Protein AF-A0AAD9XBV2-F1 (afdb_monomer_lite)

Organism: NCBI:txid168575

Structure (mmCIF, N/CA/C/O backbone):
data_AF-A0AAD9XBV2-F1
#
_entry.id   AF-A0AAD9XBV2-F1
#
loop_
_atom_site.group_PDB
_atom_site.id
_atom_site.type_symbol
_atom_site.label_atom_id
_atom_site.label_alt_id
_atom_site.label_comp_id
_atom_site.label_asym_id
_atom_site.label_entity_id
_atom_site.label_seq_id
_atom_site.pdbx_PDB_ins_code
_atom_site.Cartn_x
_atom_site.Cartn_y
_atom_site.Cartn_z
_atom_site.occupancy
_atom_site.B_iso_or_equiv
_atom_site.auth_seq_id
_atom_site.auth_comp_id
_atom_site.auth_asym_id
_atom_site.auth_atom_id
_atom_site.pdbx_PDB_model_num
ATOM 1 N N . MET A 1 1 ? -7.617 -1.558 17.895 1.00 53.22 1 MET A N 1
ATOM 2 C CA . MET A 1 1 ? -7.235 -0.658 16.780 1.00 53.22 1 MET A CA 1
ATOM 3 C C . MET A 1 1 ? -7.205 0.826 17.171 1.00 53.22 1 MET A C 1
ATOM 5 O O . MET A 1 1 ? -6.122 1.298 17.467 1.00 53.22 1 MET A O 1
ATOM 9 N N . ALA A 1 2 ? -8.309 1.593 17.228 1.00 46.03 2 ALA A N 1
ATOM 10 C CA . ALA A 1 2 ? -8.194 3.041 17.519 1.00 46.03 2 ALA A CA 1
ATOM 11 C C . ALA A 1 2 ? -7.779 3.395 18.949 1.00 46.03 2 ALA A C 1
ATOM 13 O O . ALA A 1 2 ? -6.965 4.297 19.109 1.00 46.03 2 ALA A O 1
ATOM 14 N N . GLN A 1 3 ? -8.279 2.691 19.972 1.00 47.50 3 GLN A N 1
ATOM 15 C CA . GLN A 1 3 ? -7.816 2.913 21.350 1.00 47.50 3 GLN A CA 1
ATOM 16 C C . GLN A 1 3 ? -6.308 2.629 21.493 1.00 47.50 3 GLN A C 1
ATOM 18 O O . GLN A 1 3 ? -5.595 3.415 22.106 1.00 47.50 3 GLN A O 1
ATOM 23 N N . GLU A 1 4 ? -5.782 1.586 20.843 1.00 52.69 4 GLU A N 1
ATOM 24 C CA . GLU A 1 4 ? -4.335 1.290 20.830 1.00 52.69 4 GLU A CA 1
ATOM 25 C C . GLU A 1 4 ? -3.515 2.364 20.099 1.00 52.69 4 GLU A C 1
ATOM 27 O O . GLU A 1 4 ? -2.410 2.699 20.526 1.00 52.69 4 GLU A O 1
ATOM 32 N N . LEU A 1 5 ? -4.067 2.952 19.033 1.00 53.00 5 LEU A N 1
ATOM 33 C CA . LEU A 1 5 ? -3.431 4.048 18.303 1.00 53.00 5 LEU A CA 1
ATOM 34 C C . LEU A 1 5 ? -3.403 5.344 19.132 1.00 53.00 5 LEU A C 1
ATOM 36 O O . LEU A 1 5 ? -2.405 6.058 19.109 1.00 53.00 5 LEU A O 1
ATOM 40 N N . THR A 1 6 ? -4.450 5.656 19.898 1.00 53.00 6 THR A N 1
ATOM 41 C CA . THR A 1 6 ? -4.570 6.966 20.560 1.00 53.00 6 THR A CA 1
ATOM 42 C C . THR A 1 6 ? -4.023 7.013 21.981 1.00 53.00 6 THR A C 1
ATOM 44 O O . THR A 1 6 ? -3.401 8.011 22.334 1.00 53.00 6 THR A O 1
ATOM 47 N N . SER A 1 7 ? -4.262 5.992 22.815 1.00 51.56 7 SER A N 1
ATOM 48 C CA . SER A 1 7 ? -3.991 6.107 24.258 1.00 51.56 7 SER A CA 1
ATOM 49 C C . SER A 1 7 ? -2.673 5.478 24.709 1.00 51.56 7 SER A C 1
ATOM 51 O O . SER A 1 7 ? -2.117 5.961 25.687 1.00 51.56 7 SER A O 1
ATOM 53 N N . ASN A 1 8 ? -2.133 4.473 24.001 1.00 52.78 8 ASN A N 1
ATOM 54 C CA . ASN A 1 8 ? -0.971 3.703 24.489 1.00 52.78 8 ASN A CA 1
ATOM 55 C C . ASN A 1 8 ? 0.189 3.507 23.491 1.00 52.78 8 ASN A C 1
ATOM 57 O O . ASN A 1 8 ? 1.156 2.835 23.839 1.00 52.78 8 ASN A O 1
ATOM 61 N N . GLY A 1 9 ? 0.145 4.065 22.274 1.00 57.34 9 GLY A N 1
ATOM 62 C CA . GLY A 1 9 ? 1.144 3.721 21.252 1.00 57.34 9 GLY A CA 1
ATOM 63 C C . GLY A 1 9 ? 1.558 4.864 20.340 1.00 57.34 9 GLY A C 1
ATOM 64 O O . GLY A 1 9 ? 2.650 5.401 20.481 1.00 57.34 9 GLY A O 1
ATOM 65 N N . PHE A 1 10 ? 0.712 5.236 19.381 1.00 66.69 10 PHE A N 1
ATOM 66 C CA . PHE A 1 10 ? 1.175 5.941 18.183 1.00 66.69 10 PHE A CA 1
ATOM 67 C C . PHE A 1 10 ? 1.706 7.354 18.455 1.00 66.69 10 PHE A C 1
ATOM 69 O O . PHE A 1 10 ? 2.842 7.647 18.097 1.00 66.69 10 PHE A O 1
ATOM 76 N N . ILE A 1 11 ? 0.937 8.224 19.119 1.00 66.69 11 ILE A N 1
ATOM 77 C CA . ILE A 1 11 ? 1.355 9.621 19.350 1.00 66.69 11 ILE A CA 1
ATOM 78 C C . ILE A 1 11 ? 2.549 9.709 20.322 1.00 66.69 11 ILE A C 1
ATOM 80 O O . ILE A 1 11 ? 3.526 10.390 19.994 1.00 66.69 11 ILE A O 1
ATOM 84 N N . PRO A 1 12 ? 2.550 9.026 21.487 1.00 68.12 12 PRO A N 1
ATOM 85 C CA . PRO A 1 12 ? 3.709 9.033 22.380 1.00 68.12 12 PRO A CA 1
ATOM 86 C C . PRO A 1 12 ? 4.973 8.430 21.748 1.00 68.12 12 PRO A C 1
ATOM 88 O O . PRO A 1 12 ? 6.069 8.947 21.983 1.00 68.12 12 PRO A O 1
ATOM 91 N N . HIS A 1 13 ? 4.828 7.374 20.934 1.00 68.25 13 HIS A N 1
ATOM 92 C CA . HIS A 1 13 ? 5.931 6.711 20.233 1.00 68.25 13 HIS A CA 1
ATOM 93 C C . HIS A 1 13 ? 6.467 7.543 19.067 1.00 68.25 13 HIS A C 1
ATOM 95 O O . HIS A 1 13 ? 7.677 7.679 18.936 1.00 68.25 13 HIS A O 1
ATOM 101 N N . LEU A 1 14 ? 5.594 8.177 18.278 1.00 66.81 14 LEU A N 1
ATOM 102 C CA . LEU A 1 14 ? 5.992 9.117 17.230 1.00 66.81 14 LEU A CA 1
ATOM 103 C C . LEU A 1 14 ? 6.821 10.254 17.830 1.00 66.81 14 LEU A C 1
ATOM 105 O O . LEU A 1 14 ? 7.933 10.509 17.380 1.00 66.81 14 LEU A O 1
ATOM 109 N N . LYS A 1 15 ? 6.334 10.862 18.922 1.00 67.62 15 LYS A N 1
ATOM 110 C CA . LYS A 1 15 ? 7.098 11.870 19.668 1.00 67.62 15 LYS A CA 1
ATOM 111 C C . LYS A 1 15 ? 8.431 11.315 20.193 1.00 67.62 15 LYS A C 1
ATOM 113 O O . LYS A 1 15 ? 9.390 12.066 20.266 1.00 67.62 1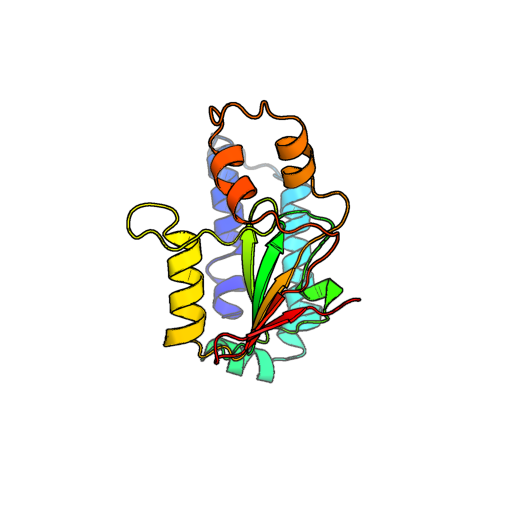5 LYS A O 1
ATOM 118 N N . LYS A 1 16 ? 8.521 10.023 20.543 1.00 69.88 16 LYS A N 1
ATOM 119 C CA . LYS A 1 16 ? 9.770 9.371 20.988 1.00 69.88 16 LYS A CA 1
ATOM 120 C C . LYS A 1 16 ? 10.793 9.208 19.868 1.00 69.88 16 LYS A C 1
ATOM 122 O O . LYS A 1 16 ? 11.938 9.587 20.061 1.00 69.88 16 LYS A O 1
ATOM 127 N N . LEU A 1 17 ? 10.375 8.688 18.717 1.00 63.94 17 LEU A N 1
ATOM 128 C CA . LEU A 1 17 ? 11.246 8.517 17.550 1.00 63.94 17 LEU A CA 1
ATOM 129 C C . LEU A 1 17 ? 11.835 9.849 17.074 1.00 63.94 17 LEU A C 1
ATOM 131 O O . LEU A 1 17 ? 12.942 9.892 16.552 1.00 63.94 17 LEU A O 1
ATOM 135 N N . LEU A 1 18 ? 11.090 10.937 17.269 1.00 60.78 18 LEU A N 1
ATOM 136 C CA . LEU A 1 18 ? 11.553 12.288 16.976 1.00 60.78 18 LEU A CA 1
ATOM 137 C C . LEU A 1 18 ? 12.541 12.794 18.043 1.00 60.78 18 LEU A C 1
ATOM 139 O O . LEU A 1 18 ? 13.584 13.309 17.670 1.00 60.78 18 LEU A O 1
ATOM 143 N N . ARG A 1 19 ? 12.288 12.540 19.342 1.00 61.56 19 ARG A N 1
ATOM 144 C CA . ARG A 1 19 ? 13.232 12.837 20.446 1.00 61.56 19 ARG A CA 1
ATOM 145 C C . ARG A 1 19 ? 14.605 12.184 20.252 1.00 61.56 19 ARG A C 1
ATOM 147 O O . ARG A 1 19 ? 15.621 12.823 20.483 1.00 61.56 19 ARG A O 1
ATOM 154 N N . GLU A 1 20 ? 14.642 10.922 19.819 1.00 57.19 20 GLU A N 1
ATOM 155 C CA . GLU A 1 20 ? 15.896 10.172 19.616 1.00 57.19 20 GLU A CA 1
ATOM 156 C C . GLU A 1 20 ? 16.756 10.733 18.465 1.00 57.19 20 GLU A C 1
ATOM 158 O O . GLU A 1 20 ? 17.955 10.470 18.409 1.00 57.19 20 GLU A O 1
ATOM 163 N N . LYS A 1 21 ? 16.171 11.527 17.558 1.00 57.00 21 LYS A N 1
ATOM 164 C CA . LYS A 1 21 ? 16.889 12.154 16.442 1.00 57.00 21 LYS A CA 1
ATOM 165 C C . LYS A 1 21 ? 17.655 13.420 16.856 1.00 57.00 21 LYS A C 1
ATOM 167 O O . LYS A 1 21 ? 18.626 13.760 16.184 1.00 57.00 21 LYS A O 1
ATOM 172 N N . ASP A 1 22 ? 17.252 14.061 17.955 1.00 53.81 22 ASP A N 1
ATOM 173 C CA . ASP A 1 22 ? 17.772 15.366 18.387 1.00 53.81 22 ASP A CA 1
ATOM 174 C C . ASP A 1 22 ? 18.824 15.284 19.512 1.00 53.81 22 ASP A C 1
ATOM 176 O O . ASP A 1 22 ? 19.354 16.306 19.925 1.00 53.81 22 ASP A O 1
ATOM 180 N N . GLY A 1 23 ? 19.193 14.083 19.974 1.00 48.72 23 GLY A N 1
ATOM 181 C CA . GLY A 1 23 ? 20.417 13.853 20.759 1.00 48.72 23 GLY A CA 1
ATOM 182 C C . GLY A 1 23 ? 20.472 14.394 22.197 1.00 48.72 23 GLY A C 1
ATOM 183 O O . GLY A 1 23 ? 21.401 14.017 22.903 1.00 48.72 23 GLY A O 1
ATOM 184 N N . ASP A 1 24 ? 19.499 15.181 22.662 1.00 42.75 24 ASP A N 1
ATOM 185 C CA . ASP A 1 24 ? 19.534 15.806 23.991 1.00 42.75 24 ASP A CA 1
ATOM 186 C C . ASP A 1 24 ? 18.273 15.484 24.820 1.00 42.75 24 ASP A C 1
ATOM 188 O O . ASP A 1 24 ? 17.160 15.905 24.499 1.00 42.75 24 ASP A O 1
ATOM 192 N N . GLU A 1 25 ? 18.440 14.753 25.931 1.00 48.25 25 GLU A N 1
ATOM 193 C CA . GLU A 1 25 ? 17.357 14.406 26.875 1.00 48.25 25 GLU A CA 1
ATOM 194 C C . GLU A 1 25 ? 16.891 15.590 27.758 1.00 48.25 25 GLU A C 1
ATOM 196 O O . GLU A 1 25 ? 15.882 15.469 28.454 1.00 48.25 25 GLU A O 1
ATOM 201 N N . GLU A 1 26 ? 17.559 16.751 27.715 1.00 41.03 26 GLU A N 1
ATOM 202 C CA . GLU A 1 26 ? 17.352 17.856 28.674 1.00 41.03 26 GLU A CA 1
ATOM 203 C C . GLU A 1 26 ? 16.827 19.184 28.090 1.00 41.03 26 GLU A C 1
ATOM 205 O O . GLU A 1 26 ? 16.710 20.173 28.812 1.00 41.03 26 GLU A O 1
ATOM 210 N N . ALA A 1 27 ? 16.405 19.235 26.824 1.00 42.19 27 ALA A N 1
ATOM 211 C CA . ALA A 1 27 ? 15.734 20.418 26.270 1.00 42.19 27 ALA A CA 1
ATOM 212 C C . ALA A 1 27 ? 14.201 20.323 26.416 1.00 42.19 27 ALA A C 1
ATOM 214 O O . ALA A 1 27 ? 13.455 20.132 25.454 1.00 42.19 27 ALA A O 1
ATOM 215 N N . VAL A 1 28 ? 13.700 20.468 27.647 1.00 45.03 28 VAL A N 1
ATOM 216 C CA . VAL A 1 28 ? 12.261 20.626 27.927 1.00 45.03 28 VAL A CA 1
ATOM 217 C C . VAL A 1 28 ? 11.834 22.050 27.554 1.00 45.03 28 VAL A C 1
ATOM 219 O O . VAL A 1 28 ? 11.728 22.939 28.393 1.00 45.03 28 VAL A O 1
ATOM 222 N N . GLY A 1 29 ? 11.590 22.274 26.265 1.00 40.59 29 GLY A N 1
ATOM 223 C CA . GLY A 1 29 ? 11.077 23.537 25.744 1.00 40.59 29 GLY A CA 1
ATOM 224 C C . GLY A 1 29 ? 10.490 23.347 24.353 1.00 40.59 29 GLY A C 1
ATOM 225 O O . GLY A 1 29 ? 11.230 23.306 23.384 1.00 40.59 29 GLY A O 1
ATOM 226 N N . GLN A 1 30 ? 9.163 23.188 24.281 1.00 51.19 30 GLN A N 1
ATOM 227 C CA . GLN A 1 30 ? 8.329 23.309 23.073 1.00 51.19 30 GLN A CA 1
ATOM 228 C C . GLN A 1 30 ? 8.996 22.899 21.744 1.00 51.19 30 GLN A C 1
ATOM 230 O O . GLN A 1 30 ? 9.286 23.734 20.893 1.00 51.19 30 GLN A O 1
ATOM 235 N N . LEU A 1 31 ? 9.151 21.595 21.508 1.00 49.03 31 LEU A N 1
ATOM 236 C CA . LEU A 1 31 ? 9.362 21.080 20.151 1.00 49.03 31 LEU A CA 1
ATOM 237 C C . LEU A 1 31 ? 8.034 21.161 19.374 1.00 49.03 31 LEU A C 1
ATOM 239 O O . LEU A 1 31 ? 7.291 20.184 19.277 1.00 49.03 31 LEU A O 1
ATOM 243 N N . GLN A 1 32 ? 7.709 22.356 18.878 1.00 66.31 32 GLN A N 1
ATOM 244 C CA . GLN A 1 32 ? 6.678 22.600 17.864 1.00 66.31 32 GLN A CA 1
ATOM 245 C C . GLN A 1 32 ? 7.318 22.445 16.479 1.00 66.31 32 GLN A C 1
ATOM 247 O O . GLN A 1 32 ? 7.564 23.428 15.786 1.00 66.31 32 GLN A O 1
ATOM 252 N N . ASP A 1 33 ? 7.679 21.219 16.088 1.00 79.44 33 ASP A N 1
ATOM 253 C CA . ASP A 1 33 ? 8.070 20.960 14.698 1.00 79.44 33 ASP A CA 1
ATOM 254 C C . ASP A 1 33 ? 6.793 20.956 13.833 1.00 79.44 33 ASP A C 1
ATOM 256 O O . ASP A 1 33 ? 5.944 20.071 14.016 1.00 79.44 33 ASP A O 1
ATOM 260 N N . PRO A 1 34 ? 6.642 21.887 12.868 1.00 86.62 34 PRO A N 1
ATOM 261 C CA . PRO A 1 34 ? 5.457 21.957 12.017 1.00 86.62 34 PRO A CA 1
ATOM 262 C C . PRO A 1 34 ? 5.173 20.658 11.247 1.00 86.62 34 PRO A C 1
ATOM 264 O O . PRO A 1 34 ? 4.019 20.353 10.942 1.00 86.62 34 PRO A O 1
ATOM 267 N N . ALA A 1 35 ? 6.202 19.866 10.922 1.00 83.44 35 ALA A N 1
ATOM 268 C CA . ALA A 1 35 ? 6.026 18.574 10.261 1.00 83.44 35 ALA A CA 1
ATOM 269 C C . ALA A 1 35 ? 5.373 17.547 11.197 1.00 83.44 35 ALA A C 1
ATOM 271 O O . ALA A 1 35 ? 4.517 16.764 10.777 1.00 83.44 35 ALA A O 1
ATOM 272 N N . VAL A 1 36 ? 5.748 17.572 12.474 1.00 81.44 36 VAL A N 1
ATOM 273 C CA . VAL A 1 36 ? 5.199 16.695 13.512 1.00 81.44 36 VAL A CA 1
ATOM 274 C C . VAL A 1 36 ? 3.767 17.094 13.828 1.00 81.44 36 VAL A C 1
ATOM 276 O O . VAL A 1 36 ? 2.891 16.229 13.865 1.00 81.44 36 VAL A O 1
ATOM 279 N N . GLU A 1 37 ? 3.512 18.395 13.972 1.00 85.75 37 GLU A N 1
ATOM 280 C CA . GLU A 1 37 ? 2.163 18.942 14.135 1.00 85.75 37 GLU A CA 1
ATOM 281 C C . GLU A 1 37 ? 1.268 18.530 12.966 1.00 85.75 37 GLU A C 1
ATOM 283 O O . GLU A 1 37 ? 0.197 17.969 13.181 1.00 85.75 37 GLU A O 1
ATOM 288 N N . LYS A 1 38 ? 1.750 18.646 11.721 1.00 88.56 38 LYS A N 1
ATOM 289 C CA . LYS A 1 38 ? 0.987 18.227 10.540 1.00 88.56 38 LYS A CA 1
ATOM 290 C C . LYS A 1 38 ? 0.581 16.747 10.569 1.00 88.56 38 LYS A C 1
ATOM 292 O O . LYS A 1 38 ? -0.524 16.414 10.127 1.00 88.56 38 LYS A O 1
ATOM 297 N N . ILE A 1 39 ? 1.455 15.857 11.046 1.00 87.38 39 ILE A N 1
ATOM 298 C CA . ILE A 1 39 ? 1.156 14.420 11.170 1.00 87.38 39 ILE A CA 1
ATOM 299 C C . ILE A 1 39 ? 0.130 14.181 12.282 1.00 87.38 39 ILE A C 1
ATOM 301 O O . ILE A 1 39 ? -0.830 13.435 12.073 1.00 87.38 39 ILE A O 1
ATOM 305 N N . VAL A 1 40 ? 0.311 14.822 13.441 1.00 85.50 40 VAL A N 1
ATOM 306 C CA . VAL A 1 40 ? -0.607 14.705 14.583 1.00 85.50 40 VAL A CA 1
ATOM 307 C C . VAL A 1 40 ? -1.994 15.221 14.206 1.00 85.50 40 VAL A C 1
ATOM 309 O O . VAL A 1 40 ? -2.969 14.487 14.353 1.00 85.50 40 VAL A O 1
ATOM 312 N N . ASP A 1 41 ? -2.083 16.420 13.641 1.00 89.06 41 ASP A N 1
ATOM 313 C CA . ASP A 1 41 ? -3.343 17.029 13.214 1.00 89.06 41 ASP A CA 1
ATOM 314 C C . ASP A 1 41 ? -4.025 16.207 12.121 1.00 89.06 41 ASP A C 1
ATOM 316 O O . ASP A 1 41 ? -5.240 16.008 12.150 1.00 89.06 41 ASP A O 1
ATOM 320 N N . GLY A 1 42 ? -3.247 15.667 11.175 1.00 90.56 42 GLY A N 1
ATOM 321 C CA . GLY A 1 42 ? -3.756 14.762 10.147 1.00 90.56 42 GLY A CA 1
ATOM 322 C C . GLY A 1 42 ? -4.391 13.502 10.739 1.00 90.56 42 GLY A C 1
ATOM 323 O O . GLY A 1 42 ? -5.490 13.120 10.338 1.00 90.56 42 GLY A O 1
ATOM 324 N N . PHE A 1 43 ? -3.741 12.883 11.727 1.00 89.69 43 PHE A N 1
ATOM 325 C CA . PHE A 1 43 ? -4.295 11.724 12.424 1.00 89.69 43 PHE A CA 1
ATOM 326 C C . PHE A 1 43 ? -5.536 12.083 13.250 1.00 89.69 43 PHE A C 1
ATOM 328 O O . PHE A 1 43 ? -6.529 11.356 13.208 1.00 89.69 43 PHE A O 1
ATOM 335 N N . MET A 1 44 ? -5.513 13.206 13.971 1.00 88.25 44 MET A N 1
ATOM 336 C CA . MET A 1 44 ? -6.660 13.659 14.761 1.00 88.25 44 MET A CA 1
ATOM 337 C C . MET A 1 44 ? -7.866 13.961 13.870 1.00 88.25 44 MET A C 1
ATOM 339 O O . MET A 1 44 ? -8.977 13.555 14.201 1.00 88.25 44 MET A O 1
ATOM 343 N N . SER A 1 45 ? -7.650 14.585 12.710 1.00 92.94 45 SER A N 1
ATOM 344 C CA . SER A 1 45 ? -8.691 14.801 11.704 1.00 92.94 45 SER A CA 1
ATOM 345 C C . SER A 1 45 ? -9.240 13.481 11.154 1.00 92.94 45 SER A C 1
ATOM 347 O O . SER A 1 45 ? -10.455 13.301 11.120 1.00 92.94 45 SER A O 1
ATOM 349 N N . PHE A 1 46 ? -8.378 12.522 10.795 1.00 92.00 46 PHE A N 1
ATOM 350 C CA . PHE A 1 46 ? -8.817 11.182 10.385 1.00 92.00 46 PHE A CA 1
ATOM 351 C C . PHE A 1 46 ? -9.677 10.515 11.465 1.00 92.00 46 PHE A C 1
ATOM 353 O O . PHE A 1 46 ? -10.736 9.959 11.168 1.00 92.00 46 PHE A O 1
ATOM 360 N N . LYS A 1 47 ? -9.244 10.596 12.727 1.00 87.56 47 LYS A N 1
ATOM 361 C CA . LYS A 1 47 ? -9.966 10.002 13.845 1.00 87.56 47 LYS A CA 1
ATOM 362 C C . LYS A 1 47 ? -11.369 10.596 13.990 1.00 87.56 47 LYS A C 1
ATOM 364 O O . LYS A 1 47 ? -12.335 9.846 14.061 1.00 87.56 47 LYS A O 1
ATOM 369 N N . THR A 1 48 ? -11.486 11.918 14.034 1.00 89.50 48 THR A N 1
ATOM 370 C CA . THR A 1 48 ? -12.764 12.579 14.334 1.00 89.50 48 THR A CA 1
ATOM 371 C C . THR A 1 48 ? -13.735 12.554 13.156 1.00 89.50 48 THR A C 1
ATOM 373 O O . THR A 1 48 ? -14.936 12.370 13.356 1.00 89.50 48 THR A O 1
ATOM 376 N N . VAL A 1 49 ? -13.223 12.727 11.934 1.00 93.25 49 VAL A N 1
ATOM 377 C CA . VAL A 1 49 ? -14.044 12.879 10.724 1.00 93.25 49 VAL A CA 1
ATOM 378 C C . VAL A 1 49 ? -14.383 11.536 10.082 1.00 93.25 49 VAL A C 1
ATOM 380 O O . VAL A 1 49 ? -15.459 11.405 9.512 1.00 93.25 49 VAL A O 1
ATOM 383 N N . ILE A 1 50 ? -13.498 10.537 10.169 1.00 90.31 50 ILE A N 1
ATOM 384 C CA . ILE A 1 50 ? -13.690 9.244 9.496 1.00 90.31 50 ILE A CA 1
ATOM 385 C C . ILE A 1 50 ? -13.848 8.113 10.512 1.00 90.31 50 ILE A C 1
ATOM 387 O O . ILE A 1 50 ? -14.836 7.386 10.461 1.00 90.31 50 ILE A O 1
ATOM 391 N N . PHE A 1 51 ? -12.902 7.950 11.442 1.00 88.81 51 PHE A N 1
ATOM 392 C CA . PHE A 1 51 ? -12.907 6.793 12.344 1.00 88.81 51 PHE A CA 1
ATOM 393 C C . PHE A 1 51 ? -14.140 6.762 13.253 1.00 88.81 51 PHE A C 1
ATOM 395 O O . PHE A 1 51 ? -14.898 5.793 13.248 1.00 88.81 51 PHE A O 1
ATOM 402 N N . ASP A 1 52 ? -14.351 7.837 14.013 1.00 88.88 52 ASP A N 1
ATOM 403 C CA . ASP A 1 52 ? -15.404 7.915 15.028 1.00 88.88 52 ASP A CA 1
ATOM 404 C C . ASP A 1 52 ? -16.812 7.976 14.400 1.00 88.88 52 ASP A C 1
ATOM 406 O O . ASP A 1 52 ? -17.789 7.618 15.053 1.00 88.88 52 ASP A O 1
ATOM 410 N N . GLN A 1 53 ? -16.919 8.357 13.119 1.00 94.19 53 GLN A N 1
ATOM 411 C CA . GLN A 1 53 ? -18.185 8.384 12.372 1.00 94.19 53 GLN A CA 1
ATOM 412 C C . GLN A 1 53 ? -18.600 7.011 11.819 1.00 94.19 53 GLN A C 1
ATOM 414 O O . GLN A 1 53 ? -19.765 6.813 11.476 1.00 94.19 53 GLN A O 1
ATOM 419 N N . HIS A 1 54 ? -17.675 6.047 11.737 1.00 92.06 54 HIS A N 1
ATOM 420 C CA . HIS A 1 54 ? -17.925 4.733 11.132 1.00 92.06 54 HIS A CA 1
ATOM 421 C C . HIS A 1 54 ? -17.504 3.558 12.035 1.00 92.06 54 HIS A C 1
ATOM 423 O O . HIS A 1 54 ? -16.796 2.653 11.576 1.00 92.06 54 HIS A O 1
ATOM 429 N N . PRO A 1 55 ? -17.948 3.512 13.308 1.00 89.94 55 PRO A N 1
ATOM 430 C CA . PRO A 1 55 ? -17.484 2.514 14.272 1.00 89.94 55 PRO A CA 1
ATOM 431 C C . PRO A 1 55 ? -17.717 1.075 13.799 1.00 89.94 55 PRO A C 1
ATOM 433 O O . PRO A 1 55 ? -16.862 0.219 14.014 1.00 89.94 55 PRO A O 1
ATOM 436 N N . ASP A 1 56 ? -18.821 0.803 13.098 1.00 91.25 56 ASP A N 1
ATOM 437 C CA . ASP A 1 56 ? -19.141 -0.535 12.591 1.00 91.25 56 ASP A CA 1
ATOM 438 C C . ASP A 1 56 ? -18.126 -1.031 11.557 1.00 91.25 56 ASP A C 1
ATOM 440 O O . ASP A 1 56 ? -17.664 -2.171 11.647 1.00 91.25 56 ASP A O 1
ATOM 444 N N . ILE A 1 57 ? -17.724 -0.168 10.617 1.00 89.81 57 ILE A N 1
ATOM 445 C CA . ILE A 1 57 ? -16.729 -0.498 9.587 1.00 89.81 57 ILE A CA 1
ATOM 446 C C . ILE A 1 57 ? -15.391 -0.799 10.260 1.00 89.81 57 ILE A C 1
ATOM 448 O O . ILE A 1 57 ? -14.784 -1.840 10.018 1.00 89.81 57 ILE A O 1
ATOM 452 N N . PHE A 1 58 ? -14.943 0.069 11.166 1.00 90.19 58 PHE A N 1
ATOM 453 C CA . PHE A 1 58 ? -13.658 -0.116 11.836 1.00 90.19 58 PHE A CA 1
ATOM 454 C C . PHE A 1 58 ? -13.642 -1.291 12.817 1.00 90.19 58 PHE A C 1
ATOM 456 O O . PHE A 1 58 ? -12.608 -1.944 12.960 1.00 90.19 58 PHE A O 1
ATOM 463 N N . ASN A 1 59 ? -14.773 -1.619 13.445 1.00 91.06 59 ASN A N 1
ATOM 464 C CA . ASN A 1 59 ? -14.916 -2.823 14.264 1.00 91.06 59 ASN A CA 1
ATOM 465 C C . ASN A 1 59 ? -14.812 -4.104 13.427 1.00 91.06 59 ASN A C 1
ATOM 467 O O . ASN A 1 59 ? -14.296 -5.111 13.913 1.00 91.06 59 ASN A O 1
ATOM 471 N N . GLN A 1 60 ? -15.287 -4.084 12.180 1.00 91.38 60 GLN A N 1
ATOM 472 C CA . GLN A 1 60 ? -15.105 -5.195 11.244 1.00 91.38 60 GLN A CA 1
ATOM 473 C C . GLN A 1 60 ? -13.650 -5.278 10.772 1.00 91.38 60 GLN A C 1
ATOM 475 O O . GLN A 1 60 ? -13.028 -6.331 10.909 1.00 91.38 60 GLN A O 1
ATOM 480 N N . LEU A 1 61 ? -13.077 -4.155 10.326 1.00 93.44 61 LEU A N 1
ATOM 481 C CA . LEU A 1 61 ? -11.683 -4.074 9.872 1.00 93.44 61 LEU A CA 1
ATOM 482 C C . LEU A 1 61 ? -10.667 -4.423 10.973 1.00 93.44 61 LEU A C 1
ATOM 484 O O . LEU A 1 61 ? -9.558 -4.857 10.674 1.00 93.44 61 LEU A O 1
ATOM 488 N N . ALA A 1 62 ? -11.025 -4.252 12.250 1.00 91.19 62 ALA A N 1
ATOM 489 C CA . ALA A 1 62 ? -10.200 -4.668 13.386 1.00 91.19 62 ALA A CA 1
ATOM 490 C C . ALA A 1 62 ? -10.078 -6.185 13.538 1.00 91.19 62 ALA A C 1
ATOM 492 O O . ALA A 1 62 ? -9.110 -6.650 14.135 1.00 91.19 62 ALA A O 1
ATOM 493 N N . LYS A 1 63 ? -11.052 -6.945 13.034 1.00 93.19 63 LYS A N 1
ATOM 494 C CA . LYS A 1 63 ? -11.056 -8.407 13.123 1.00 93.19 63 LYS A CA 1
ATOM 495 C C . LYS A 1 63 ? -10.306 -9.023 11.952 1.00 93.19 63 LYS A C 1
ATOM 497 O O . LYS A 1 63 ? -9.511 -9.935 12.146 1.00 93.19 63 LYS A O 1
ATOM 502 N N . GLU A 1 64 ? -10.571 -8.532 10.747 1.00 92.75 64 GLU A N 1
ATOM 503 C CA . GLU A 1 64 ? -9.987 -9.059 9.519 1.00 92.75 64 GLU A CA 1
ATOM 504 C C . GLU A 1 64 ? -10.030 -8.027 8.386 1.00 92.75 64 GLU A C 1
ATOM 506 O O . GLU A 1 64 ? -10.862 -7.122 8.368 1.00 92.75 64 GLU A O 1
ATOM 511 N N . GLN A 1 65 ? -9.157 -8.214 7.398 1.00 94.50 65 GLN A N 1
ATOM 512 C CA . GLN A 1 65 ? -9.222 -7.521 6.113 1.00 94.50 65 GLN A CA 1
ATOM 513 C C . GLN A 1 65 ? -9.635 -8.512 5.018 1.00 94.50 65 GLN A C 1
ATOM 515 O O . GLN A 1 65 ? -9.165 -9.650 5.003 1.00 94.50 65 GLN A O 1
ATOM 520 N N . LYS A 1 66 ? -10.486 -8.072 4.086 1.00 95.50 66 LYS A N 1
ATOM 521 C CA . LYS A 1 66 ? -10.932 -8.859 2.921 1.00 95.50 66 LYS A CA 1
ATOM 522 C C . LYS A 1 66 ? -10.882 -8.027 1.630 1.00 95.50 66 LYS A C 1
ATOM 524 O O . LYS A 1 66 ? -11.921 -7.794 1.010 1.00 95.50 66 LYS A O 1
ATOM 529 N N . PRO A 1 67 ? -9.693 -7.537 1.235 1.00 97.38 67 PRO A N 1
ATOM 530 C CA . PRO A 1 67 ? -9.559 -6.731 0.032 1.00 97.38 67 PRO A CA 1
ATOM 531 C C . PRO A 1 67 ? -9.840 -7.560 -1.218 1.00 97.38 67 PRO A C 1
ATOM 533 O O . PRO A 1 67 ? -9.411 -8.706 -1.337 1.00 97.38 67 PRO A O 1
ATOM 536 N N . LYS A 1 68 ? -10.518 -6.953 -2.193 1.00 94.88 68 LYS A N 1
ATOM 537 C CA . LYS A 1 68 ? -10.779 -7.576 -3.503 1.00 94.88 68 LYS A CA 1
ATOM 538 C C . LYS A 1 68 ? -9.675 -7.293 -4.516 1.00 94.88 68 LYS A C 1
ATOM 540 O O . LYS A 1 68 ? -9.588 -7.975 -5.540 1.00 94.88 68 LYS A O 1
ATOM 545 N N . PHE A 1 69 ? -8.838 -6.295 -4.238 1.00 94.50 69 PHE A N 1
ATOM 546 C CA . PHE A 1 69 ? -7.803 -5.811 -5.142 1.00 94.50 69 PHE A CA 1
ATOM 547 C C . PHE A 1 69 ? -6.424 -5.872 -4.482 1.00 94.50 69 PHE A C 1
ATOM 549 O O . PHE A 1 69 ? -6.261 -5.435 -3.347 1.00 94.50 69 PHE A O 1
ATOM 556 N N . LEU A 1 70 ? -5.417 -6.345 -5.215 1.00 95.38 70 LEU A N 1
ATOM 557 C CA . LEU A 1 70 ? -4.011 -6.019 -4.971 1.00 95.38 70 LEU A CA 1
ATOM 558 C C . LEU A 1 70 ? -3.597 -4.920 -5.950 1.00 95.38 70 LEU A C 1
ATOM 560 O O . LEU A 1 70 ? -3.759 -5.089 -7.155 1.00 95.38 70 LEU A O 1
ATOM 564 N N . VAL A 1 71 ? -3.034 -3.820 -5.457 1.00 95.25 71 VAL A N 1
ATOM 565 C CA . VAL A 1 71 ? -2.631 -2.676 -6.282 1.00 95.25 71 VAL A CA 1
ATOM 566 C C . VAL A 1 71 ? -1.132 -2.425 -6.165 1.00 95.25 71 VAL A C 1
ATOM 568 O O . VAL A 1 71 ? -0.638 -2.104 -5.087 1.00 95.25 71 VAL A O 1
ATOM 571 N N . PHE A 1 72 ? -0.419 -2.500 -7.288 1.00 93.88 72 PHE A N 1
ATOM 572 C CA . PHE A 1 72 ? 0.940 -1.982 -7.434 1.00 93.88 72 PHE A CA 1
ATOM 573 C C . PHE A 1 72 ? 0.895 -0.568 -8.002 1.00 93.88 72 PHE A C 1
ATOM 575 O O . PHE A 1 72 ? 0.437 -0.370 -9.126 1.00 93.88 72 PHE A O 1
ATOM 582 N N . ALA A 1 73 ? 1.396 0.414 -7.258 1.00 93.50 73 ALA A N 1
ATOM 583 C CA . ALA A 1 73 ? 1.404 1.814 -7.680 1.00 93.50 73 ALA A CA 1
ATOM 584 C C . ALA A 1 73 ? 2.755 2.493 -7.445 1.00 93.50 73 ALA A C 1
ATOM 586 O O . ALA A 1 73 ? 3.623 1.988 -6.732 1.00 93.50 73 ALA A O 1
ATOM 587 N N . CYS A 1 74 ? 2.953 3.653 -8.070 1.00 93.88 74 CYS A N 1
ATOM 588 C CA . CYS A 1 74 ? 4.201 4.389 -7.930 1.00 93.88 74 CYS A CA 1
ATOM 589 C C . CYS A 1 74 ? 4.247 5.081 -6.558 1.00 93.88 74 CYS A C 1
ATOM 591 O O . CYS A 1 74 ? 3.228 5.577 -6.073 1.00 93.88 74 CYS A O 1
ATOM 593 N N . SER A 1 75 ? 5.428 5.180 -5.946 1.00 95.69 75 SER A N 1
ATOM 594 C CA . SER A 1 75 ? 5.652 5.970 -4.717 1.00 95.69 75 SER A CA 1
ATOM 595 C C . SER A 1 75 ? 5.553 7.492 -4.922 1.00 95.69 75 SER A C 1
ATOM 597 O O . SER A 1 75 ? 5.801 8.259 -3.999 1.00 95.69 75 SER A O 1
ATOM 599 N N . ASP A 1 76 ? 5.199 7.942 -6.126 1.00 94.75 76 ASP A N 1
ATOM 600 C CA . ASP A 1 76 ? 5.016 9.352 -6.467 1.00 94.75 76 ASP A CA 1
ATOM 601 C C . ASP A 1 76 ? 3.913 9.984 -5.613 1.00 94.75 76 ASP A C 1
ATOM 603 O O . ASP A 1 76 ? 2.823 9.426 -5.467 1.00 94.75 76 ASP A O 1
ATOM 607 N N . SER A 1 77 ? 4.190 11.149 -5.035 1.00 94.75 77 SER A N 1
ATOM 608 C CA . SER A 1 77 ? 3.272 11.823 -4.114 1.00 94.75 77 SER A CA 1
ATOM 609 C C . SER A 1 77 ? 1.999 12.341 -4.786 1.00 94.75 77 SER A C 1
ATOM 611 O O . SER A 1 77 ? 1.018 12.596 -4.096 1.00 94.75 77 SER A O 1
ATOM 613 N N . ARG A 1 78 ? 1.982 12.465 -6.119 1.00 92.94 78 ARG A N 1
ATOM 614 C CA . ARG A 1 78 ? 0.825 12.962 -6.883 1.00 92.94 78 ARG A CA 1
ATOM 615 C C . ARG A 1 78 ? -0.216 11.883 -7.163 1.00 92.94 78 ARG A C 1
ATOM 617 O O . ARG A 1 78 ? -1.322 12.206 -7.582 1.00 92.94 78 ARG A O 1
ATOM 624 N N . VAL A 1 79 ? 0.134 10.610 -6.973 1.00 88.19 79 VAL A N 1
ATOM 625 C CA . VAL A 1 79 ? -0.731 9.475 -7.306 1.00 88.19 79 VAL A CA 1
ATOM 626 C C . VAL A 1 79 ? -0.921 8.611 -6.070 1.00 88.19 79 VAL A C 1
ATOM 628 O O . VAL A 1 79 ? -0.108 7.747 -5.743 1.00 88.19 79 VAL A O 1
ATOM 631 N N . SER A 1 80 ? -2.032 8.854 -5.378 1.00 93.94 80 SER A N 1
ATOM 632 C CA . SER A 1 80 ? -2.536 7.977 -4.326 1.00 93.94 80 SER A CA 1
ATOM 633 C C . SER A 1 80 ? -3.645 7.097 -4.911 1.00 93.94 80 SER A C 1
ATOM 635 O O . SER A 1 80 ? -4.685 7.639 -5.284 1.00 93.94 80 SER A O 1
ATOM 637 N N . PRO A 1 81 ? -3.467 5.764 -4.999 1.00 92.69 81 PRO A N 1
ATOM 638 C CA . PRO A 1 81 ? -4.491 4.880 -5.557 1.00 92.69 81 PRO A CA 1
ATOM 639 C C . PRO A 1 81 ? -5.832 4.986 -4.836 1.00 92.69 81 PRO A C 1
ATOM 641 O O . PRO A 1 81 ? -6.860 4.995 -5.501 1.00 92.69 81 PRO A O 1
ATOM 644 N N . SER A 1 82 ? -5.821 5.137 -3.505 1.00 94.88 82 SER A N 1
ATOM 645 C CA . SER A 1 82 ? -7.046 5.331 -2.722 1.00 94.88 82 SER A CA 1
ATOM 646 C C . SER A 1 82 ? -7.833 6.556 -3.167 1.00 94.88 82 SER A C 1
ATOM 648 O O . SER A 1 82 ? -9.041 6.470 -3.309 1.00 94.88 82 SER A O 1
ATOM 650 N N . HIS A 1 83 ? -7.153 7.670 -3.451 1.00 93.62 83 HIS A N 1
ATOM 651 C CA . HIS A 1 83 ? -7.817 8.900 -3.885 1.00 93.62 83 HIS A CA 1
ATOM 652 C C . HIS A 1 83 ? -8.229 8.858 -5.360 1.00 93.62 83 HIS A C 1
ATOM 654 O O . HIS A 1 83 ? -9.281 9.368 -5.718 1.00 93.62 83 HIS A O 1
ATOM 660 N N . VAL A 1 84 ? -7.397 8.282 -6.236 1.00 91.94 84 VAL A N 1
ATOM 661 C CA . VAL A 1 84 ? -7.663 8.274 -7.686 1.00 91.94 84 VAL A CA 1
ATOM 662 C C . VAL A 1 84 ? -8.774 7.290 -8.060 1.00 91.94 84 VAL A C 1
ATOM 664 O O . VAL A 1 84 ? -9.497 7.536 -9.021 1.00 91.94 84 VAL A O 1
ATOM 667 N N . LEU A 1 85 ? -8.890 6.174 -7.336 1.00 91.50 85 LEU A N 1
ATOM 668 C CA . LEU A 1 85 ? -9.842 5.096 -7.626 1.00 91.50 85 LEU A CA 1
ATOM 669 C C . LEU A 1 85 ? -10.971 4.988 -6.597 1.00 91.50 85 LEU A C 1
ATOM 671 O O . LEU A 1 85 ? -11.754 4.050 -6.686 1.00 91.50 85 LEU A O 1
ATOM 675 N N . ASP A 1 86 ? -11.039 5.922 -5.646 1.00 95.38 86 ASP A N 1
ATOM 676 C CA . ASP A 1 86 ? -12.038 5.950 -4.571 1.00 95.38 86 ASP A CA 1
ATOM 677 C C . ASP A 1 86 ? -12.092 4.646 -3.753 1.00 95.38 86 ASP A C 1
ATOM 679 O O . ASP A 1 86 ? -13.154 4.119 -3.430 1.00 95.38 86 ASP A O 1
ATOM 683 N N . PHE A 1 87 ? -10.917 4.086 -3.434 1.00 95.38 87 PHE A N 1
ATOM 684 C CA . PHE A 1 87 ? -10.866 2.914 -2.561 1.00 95.38 87 PHE A CA 1
ATOM 685 C C . PHE A 1 87 ? -11.099 3.311 -1.111 1.00 95.38 87 PHE A C 1
ATOM 687 O O . PHE A 1 87 ? -10.320 4.069 -0.518 1.00 95.38 87 PHE A O 1
ATOM 694 N N . HIS A 1 88 ? -12.094 2.671 -0.515 1.00 93.62 88 HIS A N 1
ATOM 695 C CA . HIS A 1 88 ? -12.376 2.731 0.904 1.00 93.62 88 HIS A CA 1
ATOM 696 C C . HIS A 1 88 ? -11.440 1.798 1.684 1.00 93.62 88 HIS A C 1
ATOM 698 O O . HIS A 1 88 ? -10.743 0.927 1.144 1.00 93.62 88 HIS A O 1
ATOM 704 N N . LEU A 1 89 ? -11.399 1.987 3.003 1.00 92.88 89 LEU A N 1
ATOM 705 C CA . LEU A 1 89 ? -10.564 1.177 3.883 1.00 92.88 89 LEU A CA 1
ATOM 706 C C . LEU A 1 89 ? -10.969 -0.300 3.814 1.00 92.88 89 LEU A C 1
ATOM 708 O O . LEU A 1 89 ? -12.133 -0.649 3.976 1.00 92.88 89 LEU A O 1
ATOM 712 N N . GLY A 1 90 ? -9.978 -1.163 3.587 1.00 94.25 90 GLY A N 1
ATOM 713 C CA . GLY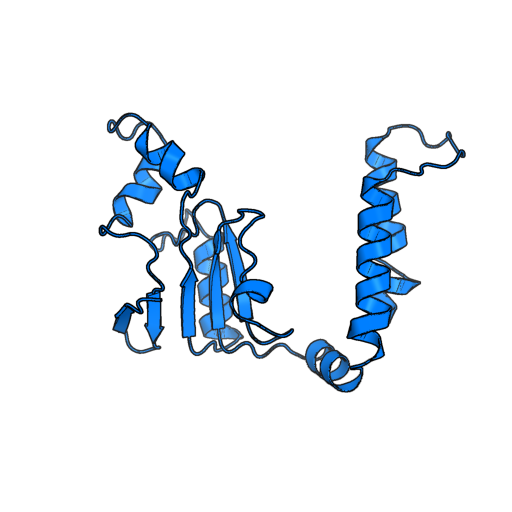 A 1 90 ? -10.172 -2.607 3.457 1.00 94.25 90 GLY A CA 1
ATOM 714 C C . GLY A 1 90 ? -10.495 -3.099 2.045 1.00 94.25 90 GLY A C 1
ATOM 715 O O . GLY A 1 90 ? -10.501 -4.309 1.846 1.00 94.25 90 GLY A O 1
ATOM 716 N N . GLU A 1 91 ? -10.706 -2.222 1.056 1.00 95.69 91 GLU A N 1
ATOM 717 C CA . GLU A 1 91 ? -11.044 -2.650 -0.313 1.00 95.69 91 GLU A CA 1
ATOM 718 C C . GLU A 1 91 ? -9.831 -3.103 -1.137 1.00 95.69 91 GLU A C 1
ATOM 720 O O . GLU A 1 91 ? -9.937 -4.022 -1.957 1.00 95.69 91 GLU A O 1
ATOM 725 N N . ALA A 1 92 ? -8.669 -2.486 -0.906 1.00 96.31 92 ALA A N 1
ATOM 726 C CA . ALA A 1 92 ? -7.450 -2.733 -1.664 1.00 96.31 92 ALA A CA 1
ATOM 727 C C . ALA A 1 92 ? -6.239 -2.973 -0.753 1.00 96.31 92 ALA A C 1
ATOM 729 O O . ALA A 1 92 ? -5.936 -2.180 0.138 1.00 96.31 92 ALA A O 1
ATOM 730 N N . PHE A 1 93 ? -5.502 -4.044 -1.037 1.00 97.69 93 PHE A N 1
ATOM 731 C CA . PHE A 1 93 ? -4.175 -4.309 -0.499 1.00 97.69 93 PHE A CA 1
ATOM 732 C C . PHE A 1 93 ? -3.139 -3.652 -1.416 1.00 97.69 93 PHE A C 1
ATOM 734 O O . PHE A 1 93 ? -3.171 -3.859 -2.628 1.00 97.69 93 PHE A O 1
ATOM 741 N N . MET A 1 94 ? -2.243 -2.819 -0.884 1.00 95.44 94 MET A N 1
ATOM 742 C CA . MET A 1 94 ? -1.407 -1.943 -1.715 1.00 95.44 94 MET A CA 1
ATOM 743 C C . MET A 1 94 ? 0.084 -2.199 -1.530 1.00 95.44 94 MET A C 1
ATOM 745 O O . MET A 1 94 ? 0.583 -2.258 -0.410 1.00 95.44 94 MET A O 1
ATOM 749 N N . ALA A 1 95 ? 0.808 -2.236 -2.646 1.00 95.00 95 ALA A N 1
ATOM 750 C CA . ALA A 1 95 ? 2.258 -2.161 -2.693 1.00 95.00 95 ALA A CA 1
ATOM 751 C C . ALA A 1 95 ? 2.684 -0.949 -3.521 1.00 95.00 95 ALA A C 1
ATOM 753 O O . ALA A 1 95 ? 2.222 -0.736 -4.645 1.00 95.00 95 ALA A O 1
ATOM 754 N N . ARG A 1 96 ? 3.579 -0.131 -2.963 1.00 94.50 96 ARG A N 1
ATOM 755 C CA . ARG A 1 96 ? 4.090 1.064 -3.636 1.00 94.50 96 ARG A CA 1
ATOM 756 C C . ARG A 1 96 ? 5.602 1.015 -3.733 1.00 94.50 96 ARG A C 1
ATOM 758 O O . ARG A 1 96 ? 6.280 0.832 -2.729 1.00 94.50 96 ARG A O 1
ATOM 765 N N . ASN A 1 97 ? 6.120 1.182 -4.944 1.00 92.12 97 ASN A N 1
ATOM 766 C CA . ASN A 1 97 ? 7.554 1.269 -5.194 1.00 92.12 97 ASN A CA 1
ATOM 767 C C . ASN A 1 97 ? 7.851 2.249 -6.338 1.00 92.12 97 ASN A C 1
ATOM 769 O O . ASN A 1 97 ? 6.950 2.794 -6.985 1.00 92.12 97 ASN A O 1
ATOM 773 N N . ILE A 1 98 ? 9.134 2.512 -6.577 1.00 91.06 98 ILE A N 1
ATOM 774 C CA . ILE A 1 98 ? 9.564 3.392 -7.663 1.00 91.06 98 ILE A CA 1
ATOM 775 C C . ILE A 1 98 ? 9.126 2.774 -8.996 1.00 91.06 98 ILE A C 1
ATOM 777 O O . ILE A 1 98 ? 9.509 1.654 -9.321 1.00 91.06 98 ILE A O 1
ATOM 781 N N . ALA A 1 99 ? 8.344 3.536 -9.765 1.00 88.50 99 ALA A N 1
ATOM 782 C CA . ALA A 1 99 ? 7.824 3.151 -11.076 1.00 88.50 99 ALA A CA 1
ATOM 783 C C . ALA A 1 99 ? 6.890 1.924 -11.098 1.00 88.50 99 ALA A C 1
ATOM 785 O O . ALA A 1 99 ? 6.766 1.293 -12.147 1.00 88.50 99 ALA A O 1
ATOM 786 N N . ASN A 1 100 ? 6.196 1.620 -9.987 1.00 88.12 100 ASN A N 1
ATOM 787 C CA . ASN A 1 100 ? 5.112 0.620 -9.924 1.00 88.12 100 ASN A CA 1
ATOM 788 C C . ASN A 1 100 ? 5.501 -0.749 -10.512 1.00 88.12 100 ASN A C 1
ATOM 790 O O . ASN A 1 100 ? 4.747 -1.369 -11.267 1.00 88.12 100 ASN A O 1
ATOM 794 N N . LEU A 1 101 ? 6.717 -1.189 -10.208 1.00 86.25 101 LEU A N 1
ATOM 795 C CA . LEU A 1 101 ? 7.350 -2.327 -10.846 1.00 86.25 101 LEU A CA 1
ATOM 796 C C . LEU A 1 101 ? 7.013 -3.630 -10.134 1.00 86.25 101 LEU A C 1
ATOM 798 O O . LEU A 1 101 ? 7.037 -3.712 -8.905 1.00 86.25 101 LEU A O 1
ATOM 802 N N . VAL A 1 102 ? 6.756 -4.654 -10.944 1.00 85.19 102 VAL A N 1
ATOM 803 C CA . VAL A 1 102 ? 6.537 -6.032 -10.511 1.00 85.19 102 VAL A CA 1
ATOM 804 C C . VAL A 1 102 ? 7.656 -6.884 -11.122 1.00 85.19 102 VAL A C 1
ATOM 806 O O . VAL A 1 102 ? 7.661 -7.077 -12.342 1.00 85.19 102 VAL A O 1
ATOM 809 N N . PRO A 1 103 ? 8.632 -7.355 -10.324 1.00 79.00 103 PRO A N 1
ATOM 810 C CA . PRO A 1 103 ? 9.696 -8.228 -10.802 1.00 79.00 103 PRO A CA 1
ATOM 811 C C . PRO A 1 103 ? 9.147 -9.548 -11.322 1.00 79.00 103 PRO A C 1
ATOM 813 O O . PRO A 1 103 ? 8.149 -10.063 -10.820 1.00 79.00 103 PRO A O 1
ATOM 816 N N . ALA A 1 104 ? 9.886 -10.161 -12.246 1.00 76.69 104 ALA A N 1
ATOM 817 C CA . ALA A 1 104 ? 9.768 -11.597 -12.442 1.00 76.69 104 ALA A CA 1
ATOM 818 C C . ALA A 1 104 ? 10.151 -12.328 -11.146 1.00 76.69 104 ALA A C 1
ATOM 820 O O . ALA A 1 104 ? 11.062 -11.902 -10.432 1.00 76.69 104 ALA A O 1
ATOM 821 N N . PHE A 1 105 ? 9.467 -13.437 -10.873 1.00 74.44 105 PHE A N 1
ATOM 822 C CA . PHE A 1 105 ? 9.714 -14.242 -9.686 1.00 74.44 105 PHE A CA 1
ATOM 823 C C . PHE A 1 105 ? 11.186 -14.660 -9.581 1.00 74.44 105 PHE A C 1
ATOM 825 O O . PHE A 1 105 ? 11.773 -15.182 -10.532 1.00 74.44 105 PHE A O 1
ATOM 832 N N . ASN A 1 106 ? 11.769 -14.447 -8.405 1.00 76.50 106 ASN A N 1
ATOM 833 C CA . ASN A 1 106 ? 13.092 -14.925 -8.049 1.00 76.50 106 ASN A CA 1
ATOM 834 C C . ASN A 1 106 ? 13.117 -15.189 -6.535 1.00 76.50 106 ASN A C 1
ATOM 836 O O . ASN A 1 106 ? 12.757 -14.326 -5.746 1.00 76.50 106 ASN A O 1
ATOM 840 N N . GLN A 1 107 ? 13.508 -16.395 -6.123 1.00 71.19 107 GLN A N 1
ATOM 841 C CA . GLN A 1 107 ? 13.488 -16.789 -4.707 1.00 71.19 107 GLN A CA 1
ATOM 842 C C . GLN A 1 107 ? 14.575 -16.100 -3.870 1.00 71.19 107 GLN A C 1
ATOM 844 O O . GLN A 1 107 ? 14.431 -15.978 -2.660 1.00 71.19 107 GLN A O 1
ATOM 849 N N . LEU A 1 108 ? 15.663 -15.652 -4.503 1.00 72.50 108 LEU A N 1
ATOM 850 C CA . LEU A 1 108 ? 16.825 -15.052 -3.837 1.00 72.50 108 LEU A CA 1
ATOM 851 C C . LEU A 1 108 ? 16.861 -13.524 -3.963 1.00 72.50 108 LEU A C 1
ATOM 853 O O . LEU A 1 108 ? 17.585 -12.857 -3.230 1.00 72.50 108 LEU A O 1
ATOM 857 N N . ARG A 1 109 ? 16.128 -12.956 -4.925 1.00 63.84 109 ARG A N 1
ATOM 858 C CA . ARG A 1 109 ? 16.083 -11.518 -5.209 1.00 63.84 109 ARG A CA 1
ATOM 859 C C . ARG A 1 109 ? 14.635 -11.072 -5.336 1.00 63.84 109 ARG A C 1
ATOM 861 O O . ARG A 1 109 ? 13.846 -11.754 -5.968 1.00 63.84 109 ARG A O 1
ATOM 868 N N . TYR A 1 110 ? 14.316 -9.883 -4.832 1.00 67.75 110 TYR A N 1
ATOM 869 C CA . TYR A 1 110 ? 12.975 -9.293 -4.955 1.00 67.75 110 TYR A CA 1
ATOM 870 C C . TYR A 1 110 ? 11.878 -10.073 -4.213 1.00 67.75 110 TYR A C 1
ATOM 872 O O . TYR A 1 110 ? 10.732 -10.152 -4.667 1.00 67.75 110 TYR A O 1
ATOM 880 N N . SER A 1 111 ? 12.239 -10.600 -3.041 1.00 75.88 111 SER A N 1
ATOM 881 C CA . SER A 1 111 ? 11.331 -11.276 -2.113 1.00 75.88 111 SER A CA 1
ATOM 882 C C . SER A 1 111 ? 10.108 -10.432 -1.765 1.00 75.88 111 SER A C 1
ATOM 884 O O . SER A 1 111 ? 9.036 -10.993 -1.587 1.00 75.88 111 SER A O 1
ATOM 886 N N . ASP A 1 112 ? 10.230 -9.103 -1.736 1.00 84.69 112 ASP A N 1
ATOM 887 C CA . ASP A 1 112 ? 9.151 -8.217 -1.291 1.00 84.69 112 ASP A CA 1
ATOM 888 C C . ASP A 1 112 ? 7.921 -8.300 -2.201 1.00 84.69 112 ASP A C 1
ATOM 890 O O . ASP A 1 112 ? 6.804 -8.501 -1.733 1.00 84.69 112 ASP A O 1
ATOM 894 N N . ALA A 1 113 ? 8.110 -8.200 -3.521 1.00 87.00 113 ALA A N 1
ATOM 895 C CA . ALA A 1 113 ? 6.995 -8.278 -4.463 1.00 87.00 113 ALA A CA 1
ATOM 896 C C . ALA A 1 113 ? 6.400 -9.692 -4.521 1.00 87.00 113 ALA A C 1
ATOM 898 O O . ALA A 1 113 ? 5.181 -9.836 -4.610 1.00 87.00 113 ALA A O 1
ATOM 899 N N . GLY A 1 114 ? 7.248 -10.724 -4.437 1.00 87.50 114 GLY A N 1
ATOM 900 C CA . GLY A 1 114 ? 6.808 -12.117 -4.355 1.00 87.50 114 GLY A CA 1
ATOM 901 C C . GLY A 1 114 ? 5.957 -12.374 -3.112 1.00 87.50 114 GLY A C 1
ATOM 902 O O . GLY A 1 114 ? 4.848 -12.881 -3.240 1.00 87.50 114 GLY A O 1
ATOM 903 N N . ALA A 1 115 ? 6.426 -11.941 -1.941 1.00 91.75 115 ALA A N 1
ATOM 904 C CA . ALA A 1 115 ? 5.728 -12.089 -0.668 1.00 91.75 115 ALA A CA 1
ATOM 905 C C . ALA A 1 115 ? 4.404 -11.312 -0.639 1.00 91.75 115 ALA A C 1
ATOM 907 O O . ALA A 1 115 ? 3.395 -11.842 -0.182 1.00 91.75 115 ALA A O 1
ATOM 908 N N . VAL A 1 116 ? 4.372 -10.085 -1.176 1.00 94.25 116 VAL A N 1
ATOM 909 C CA . VAL A 1 116 ? 3.131 -9.304 -1.317 1.00 94.25 116 VAL A CA 1
ATOM 910 C C . VAL A 1 116 ? 2.110 -10.052 -2.172 1.00 94.25 116 VAL A C 1
ATOM 912 O O . VAL A 1 116 ? 0.949 -10.159 -1.779 1.00 94.25 116 VAL A O 1
ATOM 915 N N . ILE A 1 117 ? 2.523 -10.562 -3.337 1.00 91.12 117 ILE A N 1
ATOM 916 C CA . ILE A 1 117 ? 1.626 -11.281 -4.250 1.00 91.12 117 ILE A CA 1
ATOM 917 C C . ILE A 1 117 ? 1.156 -12.587 -3.612 1.00 91.12 117 ILE A C 1
ATOM 919 O O . ILE A 1 117 ? -0.040 -12.871 -3.625 1.00 91.12 117 ILE A O 1
ATOM 923 N N . GLU A 1 118 ? 2.070 -13.364 -3.033 1.00 91.50 118 GLU A N 1
ATOM 924 C CA . GLU A 1 118 ? 1.750 -14.624 -2.368 1.00 91.50 118 GLU A CA 1
ATOM 925 C C . GLU A 1 118 ? 0.771 -14.406 -1.217 1.00 91.50 118 GLU A C 1
ATOM 927 O O . GLU A 1 118 ? -0.244 -15.094 -1.142 1.00 91.50 118 GLU A O 1
ATOM 932 N N . TYR A 1 119 ? 1.009 -13.418 -0.357 1.00 96.00 119 TYR A N 1
ATOM 933 C CA . TYR A 1 119 ? 0.103 -13.115 0.744 1.00 96.00 119 TYR A CA 1
ATOM 934 C C . TYR A 1 119 ? -1.271 -12.661 0.236 1.00 96.00 119 TYR A C 1
ATOM 936 O O . TYR A 1 119 ? -2.300 -13.179 0.674 1.00 96.00 119 TYR A O 1
ATOM 944 N N . ALA A 1 120 ? -1.312 -11.753 -0.742 1.00 95.00 120 ALA A N 1
ATOM 945 C CA . ALA A 1 120 ? -2.566 -11.258 -1.297 1.00 95.00 120 ALA A CA 1
ATOM 946 C C . ALA A 1 120 ? -3.401 -12.372 -1.951 1.00 95.00 120 ALA A C 1
ATOM 948 O O . ALA A 1 120 ? -4.607 -12.462 -1.729 1.00 95.00 120 ALA A O 1
ATOM 949 N N . VAL A 1 121 ? -2.771 -13.242 -2.744 1.00 91.56 121 VAL A N 1
ATOM 950 C CA . VAL A 1 121 ? -3.467 -14.307 -3.481 1.00 91.56 121 VAL A CA 1
ATOM 951 C C . VAL A 1 121 ? -3.785 -15.495 -2.576 1.00 91.56 121 VAL A C 1
ATOM 953 O O . VAL A 1 121 ? -4.910 -15.995 -2.576 1.00 91.56 121 VAL A O 1
ATOM 956 N N . SER A 1 122 ? -2.814 -15.959 -1.790 1.00 92.69 122 SER A N 1
ATOM 957 C CA . SER A 1 122 ? -2.943 -17.189 -1.008 1.00 92.69 122 SER A CA 1
ATOM 958 C C . SER A 1 122 ? -3.650 -16.971 0.322 1.00 92.69 122 SER A C 1
ATOM 960 O O . SER A 1 122 ? -4.417 -17.848 0.716 1.00 92.69 122 SER A O 1
ATOM 962 N N . GLN A 1 123 ? -3.439 -15.836 0.995 1.00 96.50 123 GLN A N 1
ATOM 963 C CA . GLN A 1 123 ? -4.037 -15.560 2.307 1.00 96.50 123 GLN A CA 1
ATOM 964 C C . GLN A 1 123 ? -5.273 -14.668 2.190 1.00 96.50 123 GLN A C 1
ATOM 966 O O . GLN A 1 123 ? -6.343 -15.056 2.647 1.00 96.50 123 GLN A O 1
ATOM 971 N N . LEU A 1 124 ? -5.155 -13.513 1.526 1.00 96.44 124 LEU A N 1
ATOM 972 C CA . LEU A 1 124 ? -6.257 -12.543 1.435 1.00 96.44 124 LEU A CA 1
ATOM 973 C C . LEU A 1 124 ? -7.294 -12.879 0.355 1.00 96.44 124 LEU A C 1
ATOM 975 O O . LEU A 1 124 ? -8.386 -12.320 0.370 1.00 96.44 124 LEU A O 1
ATOM 979 N N . LYS A 1 125 ? -6.967 -13.803 -0.559 1.00 95.81 125 LYS A N 1
ATOM 980 C CA . LYS A 1 125 ? -7.830 -14.246 -1.665 1.00 95.81 125 LYS A CA 1
ATOM 981 C C . LYS A 1 125 ? -8.313 -13.093 -2.553 1.00 95.81 125 LYS A C 1
ATOM 983 O O . LYS A 1 125 ? -9.464 -13.092 -2.986 1.00 95.81 125 LYS A O 1
ATOM 988 N N . VAL A 1 126 ? -7.430 -12.134 -2.850 1.00 92.25 126 VAL A N 1
ATOM 989 C CA . VAL A 1 126 ? -7.758 -11.029 -3.765 1.00 92.25 126 VAL A CA 1
ATOM 990 C C . VAL A 1 126 ? -8.218 -11.571 -5.121 1.00 92.25 126 VAL A C 1
ATOM 992 O O . VAL A 1 126 ? -7.651 -12.521 -5.664 1.00 92.25 126 VAL A O 1
ATOM 995 N N . GLU A 1 127 ? -9.243 -10.950 -5.690 1.00 92.94 127 GLU A N 1
ATOM 996 C CA . GLU A 1 127 ? -9.838 -11.375 -6.960 1.00 92.94 127 GLU A CA 1
ATOM 997 C C . GLU A 1 127 ? -9.107 -10.762 -8.162 1.00 92.94 127 GLU A C 1
ATOM 999 O O . GLU A 1 127 ? -9.082 -11.333 -9.256 1.00 92.94 127 GLU A O 1
ATOM 1004 N N . ASN A 1 128 ? -8.506 -9.588 -7.949 1.00 90.62 128 ASN A N 1
ATOM 1005 C CA . ASN A 1 128 ? -7.977 -8.739 -9.005 1.00 90.62 128 ASN A CA 1
ATOM 1006 C C . ASN A 1 128 ? -6.594 -8.206 -8.612 1.00 90.62 128 ASN A C 1
ATOM 1008 O O . ASN A 1 128 ? -6.417 -7.683 -7.512 1.00 90.62 128 ASN A O 1
ATOM 1012 N N . ILE A 1 129 ? -5.621 -8.280 -9.522 1.00 89.50 129 ILE A N 1
ATOM 1013 C CA . ILE A 1 129 ? -4.333 -7.586 -9.370 1.00 89.50 129 ILE A CA 1
ATOM 1014 C C . ILE A 1 129 ? -4.270 -6.462 -10.400 1.00 89.50 129 ILE A C 1
ATOM 1016 O O . ILE A 1 129 ? -4.436 -6.710 -11.597 1.00 89.50 129 ILE A O 1
ATOM 1020 N N . LEU A 1 130 ? -4.016 -5.250 -9.914 1.00 88.69 130 LEU A N 1
ATOM 1021 C CA . LEU A 1 130 ? -3.914 -4.009 -10.663 1.00 88.69 130 LEU A CA 1
ATOM 1022 C C . LEU A 1 130 ? -2.479 -3.473 -10.608 1.00 88.69 130 LEU A C 1
ATOM 1024 O O . LEU A 1 130 ? -1.967 -3.169 -9.535 1.00 88.69 130 LEU A O 1
ATOM 1028 N N . VAL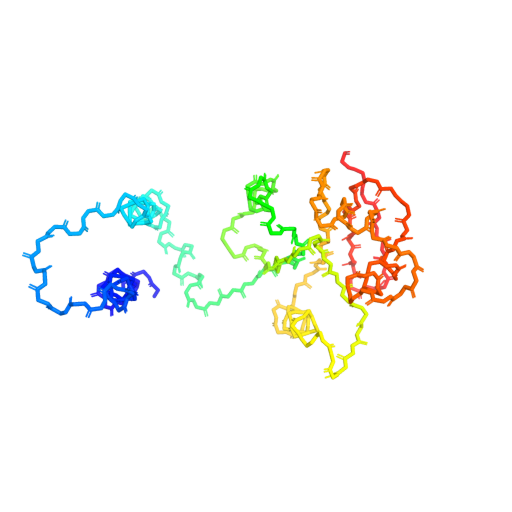 A 1 131 ? -1.852 -3.272 -11.767 1.00 89.75 131 VAL A N 1
ATOM 1029 C CA . VAL A 1 131 ? -0.623 -2.465 -11.878 1.00 89.75 131 VAL A CA 1
ATOM 1030 C C . VAL A 1 131 ? -0.993 -1.090 -12.422 1.00 89.75 131 VAL A C 1
ATOM 1032 O O . VAL A 1 131 ? -1.474 -0.982 -13.548 1.00 89.75 131 VAL A O 1
ATOM 1035 N N . MET A 1 132 ? -0.798 -0.048 -11.616 1.00 85.88 132 MET A N 1
ATOM 1036 C CA . MET A 1 132 ? -1.185 1.329 -11.913 1.00 85.88 132 MET A CA 1
ATOM 1037 C C . MET A 1 132 ? 0.038 2.154 -12.326 1.00 85.88 132 MET A C 1
ATOM 1039 O O . MET A 1 132 ? 0.829 2.597 -11.489 1.00 85.88 132 MET A O 1
ATOM 1043 N N . GLY A 1 133 ? 0.178 2.366 -13.635 1.00 82.25 133 GLY A N 1
ATOM 1044 C CA . GLY A 1 133 ? 1.152 3.301 -14.196 1.00 82.25 133 GLY A CA 1
ATOM 1045 C C . GLY A 1 133 ? 0.730 4.763 -14.031 1.00 82.25 133 GLY A C 1
ATOM 1046 O O . GLY A 1 133 ? -0.437 5.069 -13.798 1.00 82.25 133 GLY A O 1
ATOM 1047 N N . GLN A 1 134 ? 1.681 5.679 -14.211 1.00 84.31 134 GLN A N 1
ATOM 1048 C CA . GLN A 1 134 ? 1.423 7.118 -14.173 1.00 84.31 134 GLN A CA 1
ATOM 1049 C C . GLN A 1 134 ? 2.214 7.875 -15.244 1.00 84.31 134 GLN A C 1
ATOM 1051 O O . GLN A 1 134 ? 3.324 7.488 -15.624 1.00 84.31 134 GLN A O 1
ATOM 1056 N N . ASN A 1 135 ? 1.657 8.999 -15.690 1.00 85.88 135 ASN A N 1
ATOM 1057 C CA . ASN A 1 135 ? 2.340 9.910 -16.600 1.00 85.88 135 ASN A CA 1
ATOM 1058 C C . ASN A 1 135 ? 3.513 10.607 -15.896 1.00 85.88 135 ASN A C 1
ATOM 1060 O O . ASN A 1 135 ? 3.439 10.922 -14.709 1.00 85.88 135 ASN A O 1
ATOM 1064 N N . LYS A 1 136 ? 4.584 10.900 -16.648 1.00 88.94 136 LYS A N 1
ATOM 1065 C CA . LYS A 1 136 ? 5.775 11.620 -16.150 1.00 88.94 136 LYS A CA 1
ATOM 1066 C C . LYS A 1 136 ? 6.368 10.984 -14.879 1.00 88.94 136 LYS A C 1
ATOM 1068 O O . LYS A 1 136 ? 6.702 11.683 -13.920 1.00 88.94 136 LYS A O 1
ATOM 1073 N N . CYS A 1 137 ? 6.471 9.654 -14.864 1.00 88.56 137 CYS A N 1
ATOM 1074 C CA . CYS A 1 137 ? 7.091 8.924 -13.764 1.00 88.56 137 CYS A CA 1
ATOM 1075 C C . CYS A 1 137 ? 8.600 9.208 -13.709 1.00 88.56 137 CYS A C 1
ATOM 1077 O O . CYS A 1 137 ? 9.322 8.878 -14.649 1.00 88.56 137 CYS A O 1
ATOM 1079 N N . GLY A 1 138 ? 9.083 9.756 -12.590 1.00 88.69 138 GLY A N 1
ATOM 1080 C CA . GLY A 1 138 ? 10.505 10.066 -12.401 1.00 88.69 138 GLY A CA 1
ATOM 1081 C C . GLY A 1 138 ? 11.422 8.844 -12.527 1.00 88.69 138 GLY A C 1
ATOM 1082 O O . GLY A 1 138 ? 12.476 8.939 -13.145 1.00 88.69 138 GLY A O 1
ATOM 1083 N N . GLY A 1 139 ? 10.996 7.676 -12.031 1.00 86.44 139 GLY A N 1
ATOM 1084 C CA . GLY A 1 139 ? 11.771 6.434 -12.150 1.00 86.44 139 GLY A CA 1
ATOM 1085 C C . GLY A 1 139 ? 11.920 5.950 -13.597 1.00 86.44 139 GLY A C 1
ATOM 1086 O O . GLY A 1 139 ? 13.003 5.534 -13.999 1.00 86.44 139 GLY A O 1
ATOM 1087 N N . ILE A 1 140 ? 10.856 6.067 -14.401 1.00 85.31 140 ILE A N 1
ATOM 1088 C CA . ILE A 1 140 ? 10.903 5.741 -15.834 1.00 85.31 140 ILE A CA 1
ATOM 1089 C C . ILE A 1 140 ? 11.735 6.767 -16.598 1.00 85.31 140 ILE A C 1
ATOM 1091 O O . ILE A 1 140 ? 12.563 6.380 -17.415 1.00 85.31 140 ILE A O 1
ATOM 1095 N N . ASN A 1 141 ? 11.558 8.061 -16.324 1.00 87.75 141 ASN A N 1
ATOM 1096 C CA . ASN A 1 141 ? 12.365 9.103 -16.958 1.00 87.75 141 ASN A CA 1
ATOM 1097 C C . ASN A 1 141 ? 13.853 8.875 -16.683 1.00 87.75 141 ASN A C 1
ATOM 1099 O O . ASN A 1 141 ? 14.645 8.851 -17.618 1.00 87.75 141 ASN A O 1
ATOM 1103 N N . ARG A 1 142 ? 14.213 8.598 -15.423 1.00 86.25 142 ARG A N 1
ATOM 1104 C CA . ARG A 1 142 ? 15.600 8.324 -15.055 1.00 86.25 142 ARG A CA 1
ATOM 1105 C C . ARG A 1 142 ? 16.151 7.102 -15.777 1.00 86.25 142 ARG A C 1
ATOM 1107 O O . ARG A 1 142 ? 17.266 7.153 -16.276 1.00 86.25 142 ARG A O 1
ATOM 1114 N N . LEU A 1 143 ? 15.382 6.018 -15.863 1.00 82.00 143 LEU A N 1
ATOM 1115 C CA . LEU A 1 143 ? 15.782 4.844 -16.638 1.00 82.00 143 LEU A CA 1
ATOM 1116 C C . LEU A 1 143 ? 16.115 5.199 -18.089 1.00 82.00 143 LEU A C 1
ATOM 1118 O O . LEU A 1 143 ? 17.085 4.682 -18.629 1.00 82.00 143 LEU A O 1
ATOM 1122 N N . MET A 1 144 ? 15.290 6.031 -18.721 1.00 81.50 144 MET A N 1
ATOM 1123 C CA . MET A 1 144 ? 15.443 6.384 -20.132 1.00 81.50 144 MET A CA 1
ATOM 1124 C C . MET A 1 144 ? 16.730 7.165 -20.431 1.00 81.50 144 MET A C 1
ATOM 1126 O O . MET A 1 144 ? 17.149 7.190 -21.584 1.00 81.50 144 MET A O 1
ATOM 1130 N N . GLU A 1 145 ? 17.348 7.771 -19.418 1.00 85.12 145 GLU A N 1
ATOM 1131 C CA . GLU A 1 145 ? 18.615 8.508 -19.517 1.00 85.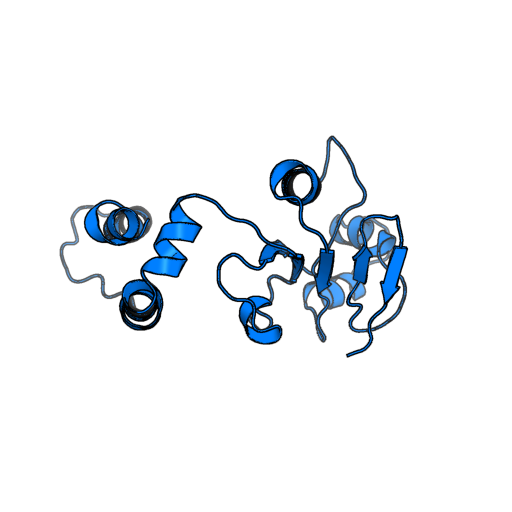12 145 GLU A CA 1
ATOM 1132 C C . GLU A 1 145 ? 19.852 7.633 -19.277 1.00 85.12 145 GLU A C 1
ATOM 1134 O O . GLU A 1 145 ? 20.971 8.051 -19.570 1.00 85.12 145 GLU A O 1
ATOM 1139 N N . LEU A 1 146 ? 19.682 6.451 -18.683 1.00 79.19 146 LEU A N 1
ATOM 1140 C CA . LEU A 1 146 ? 20.804 5.597 -18.311 1.00 79.19 146 LEU A CA 1
ATOM 1141 C C . LEU A 1 146 ? 21.399 4.886 -19.546 1.00 79.19 146 LEU A C 1
ATOM 1143 O O . LEU A 1 146 ? 20.663 4.528 -20.472 1.00 79.19 146 LEU A O 1
ATOM 1147 N N . PRO A 1 147 ? 22.724 4.640 -19.564 1.00 74.88 147 PRO A N 1
ATOM 1148 C CA . PRO A 1 147 ? 23.374 3.929 -20.659 1.00 74.88 147 PRO A CA 1
ATOM 1149 C C . PRO A 1 147 ? 22.832 2.497 -20.786 1.00 74.88 147 PRO A C 1
ATOM 1151 O O . PRO A 1 147 ? 22.633 1.794 -19.798 1.00 74.88 147 PRO A O 1
ATOM 1154 N N . GLY A 1 148 ? 22.593 2.054 -22.025 1.00 68.44 148 GLY A N 1
ATOM 1155 C CA . GLY A 1 148 ? 22.042 0.732 -22.361 1.00 68.44 148 GLY A CA 1
ATOM 1156 C C . GLY A 1 148 ? 23.003 -0.447 -22.167 1.00 68.44 148 GLY A C 1
ATOM 1157 O O . GLY A 1 148 ? 22.785 -1.504 -22.748 1.00 68.44 148 GLY A O 1
ATOM 1158 N N . ASP A 1 149 ? 24.073 -0.264 -21.397 1.00 68.25 149 ASP A N 1
ATOM 1159 C CA . ASP A 1 149 ? 25.175 -1.214 -21.223 1.00 68.25 149 ASP A CA 1
ATOM 1160 C C . ASP A 1 149 ? 24.904 -2.274 -20.139 1.00 68.25 149 ASP A C 1
ATOM 1162 O O . ASP A 1 149 ? 25.706 -3.180 -19.932 1.00 68.25 149 ASP A O 1
ATOM 1166 N N . GLY A 1 150 ? 23.759 -2.183 -19.452 1.00 58.06 150 GLY A N 1
ATOM 1167 C CA . GLY A 1 150 ? 23.367 -3.123 -18.402 1.00 58.06 150 GLY A CA 1
ATOM 1168 C C . GLY A 1 150 ? 24.126 -2.947 -17.083 1.00 58.06 150 GLY A C 1
ATOM 1169 O O . GLY A 1 150 ? 23.885 -3.717 -16.154 1.00 58.06 150 GLY A O 1
ATOM 1170 N N . SER A 1 151 ? 24.975 -1.920 -16.963 1.00 55.41 151 SER A N 1
ATOM 1171 C CA . SER A 1 151 ? 25.812 -1.652 -15.783 1.00 55.41 151 SER A CA 1
ATOM 1172 C C . SER A 1 151 ? 25.022 -1.117 -14.582 1.00 55.41 151 SER A C 1
ATOM 1174 O O . SER A 1 151 ? 25.543 -1.038 -13.472 1.00 55.41 151 SER A O 1
ATOM 1176 N N . THR A 1 152 ? 23.753 -0.741 -14.773 1.00 53.12 152 THR A N 1
ATOM 1177 C CA . THR A 1 152 ? 22.903 -0.174 -13.719 1.00 53.12 152 THR A CA 1
ATOM 1178 C C . THR A 1 152 ? 21.775 -1.127 -13.320 1.00 53.12 152 THR A C 1
ATOM 1180 O O . THR A 1 152 ? 20.987 -1.593 -14.143 1.00 53.12 152 THR A O 1
ATOM 1183 N N . THR A 1 153 ? 21.654 -1.389 -12.014 1.00 54.50 153 THR A N 1
ATOM 1184 C CA . THR A 1 153 ? 20.671 -2.312 -11.408 1.00 54.50 153 THR A CA 1
ATOM 1185 C C . THR A 1 153 ? 19.218 -1.962 -11.761 1.00 54.50 153 THR A C 1
ATOM 1187 O O . THR A 1 153 ? 18.371 -2.846 -11.876 1.00 54.50 153 THR A O 1
ATOM 1190 N N . LEU A 1 154 ? 18.937 -0.674 -11.991 1.00 48.41 154 LEU A N 1
ATOM 1191 C CA . LEU A 1 154 ? 17.644 -0.162 -12.461 1.00 48.41 154 LEU A CA 1
ATOM 1192 C C . LEU A 1 154 ? 17.332 -0.559 -13.918 1.00 48.41 154 LEU A C 1
ATOM 1194 O O . LEU A 1 154 ? 16.169 -0.794 -14.245 1.00 48.41 154 LEU A O 1
ATOM 1198 N N . LEU A 1 155 ? 18.346 -0.682 -14.784 1.00 46.22 155 LEU A N 1
ATOM 1199 C CA . LEU A 1 155 ? 18.176 -0.989 -16.210 1.00 46.22 155 LEU A CA 1
ATOM 1200 C C . LEU A 1 155 ? 17.764 -2.437 -16.461 1.00 46.22 155 LEU A C 1
ATOM 1202 O O . LEU A 1 155 ? 16.838 -2.696 -17.230 1.00 46.22 155 LEU A O 1
ATOM 1206 N N . LEU A 1 156 ? 18.407 -3.381 -15.769 1.00 45.47 156 LEU A N 1
ATOM 1207 C CA . LEU A 1 156 ? 18.066 -4.806 -15.856 1.00 45.47 156 LEU A CA 1
ATOM 1208 C C . LEU A 1 156 ? 16.623 -5.075 -15.410 1.00 45.47 156 LEU A C 1
ATOM 1210 O O . LEU A 1 156 ? 15.963 -5.974 -15.933 1.00 45.47 156 LEU A O 1
ATOM 1214 N N . TYR A 1 157 ? 16.133 -4.277 -14.462 1.00 50.16 157 TYR A N 1
ATOM 1215 C CA . TYR A 1 157 ? 14.808 -4.429 -13.878 1.00 50.16 157 TYR A CA 1
ATOM 1216 C C . TYR A 1 157 ? 13.690 -3.920 -14.800 1.00 50.16 157 TYR A C 1
ATOM 1218 O O . TYR A 1 157 ? 12.659 -4.572 -14.955 1.00 50.16 157 TYR A O 1
ATOM 1226 N N . LEU A 1 158 ? 13.912 -2.789 -15.471 1.00 45.41 158 LEU A N 1
ATOM 1227 C CA . LEU A 1 158 ? 12.904 -2.138 -16.309 1.00 45.41 158 LEU A CA 1
ATOM 1228 C C . LEU A 1 158 ? 12.883 -2.617 -17.770 1.00 45.41 158 LEU A C 1
ATOM 1230 O O . LEU A 1 158 ? 11.842 -2.551 -18.425 1.00 45.41 158 LEU A O 1
ATOM 1234 N N . LEU A 1 159 ? 13.994 -3.138 -18.301 1.00 39.81 159 LEU A N 1
ATOM 1235 C CA . LEU A 1 159 ? 14.029 -3.666 -19.673 1.00 39.81 159 LEU A CA 1
ATOM 1236 C C . LEU A 1 159 ? 13.160 -4.918 -19.862 1.00 39.81 159 LEU A C 1
ATOM 1238 O O . LEU A 1 159 ? 12.700 -5.177 -20.972 1.00 39.81 159 LEU A O 1
ATOM 1242 N N . ARG A 1 160 ? 12.876 -5.669 -18.790 1.00 43.66 160 ARG A N 1
ATOM 1243 C CA . ARG A 1 160 ? 12.034 -6.876 -18.845 1.00 43.66 160 ARG A CA 1
ATOM 1244 C C . ARG A 1 160 ? 10.529 -6.591 -18.834 1.00 43.66 160 ARG A C 1
ATOM 1246 O O . ARG A 1 160 ? 9.759 -7.464 -19.215 1.00 43.66 160 ARG A O 1
ATOM 1253 N N . THR A 1 161 ? 10.105 -5.386 -18.446 1.00 40.84 161 THR A N 1
ATOM 1254 C CA . THR A 1 161 ? 8.684 -4.983 -18.378 1.00 40.84 161 THR A CA 1
ATOM 1255 C C . THR A 1 161 ? 8.268 -4.035 -19.506 1.00 40.84 161 THR A C 1
ATOM 1257 O O . THR A 1 161 ? 7.099 -3.659 -19.613 1.00 40.84 161 THR A O 1
ATOM 1260 N N . ARG A 1 162 ? 9.203 -3.659 -20.388 1.00 37.94 162 ARG A N 1
ATOM 1261 C CA . ARG A 1 162 ? 8.978 -2.680 -21.452 1.00 37.94 162 ARG A CA 1
ATOM 1262 C C . ARG A 1 162 ? 8.219 -3.278 -22.645 1.00 37.94 162 ARG A C 1
ATOM 1264 O O . ARG A 1 162 ? 8.790 -3.489 -23.710 1.00 37.94 162 ARG A O 1
ATOM 1271 N N . SER A 1 163 ? 6.905 -3.457 -22.504 1.00 34.19 163 SER A N 1
ATOM 1272 C CA . SER A 1 163 ? 5.994 -3.356 -23.651 1.00 34.19 163 SER A CA 1
ATOM 1273 C C . SER A 1 163 ? 5.451 -1.930 -23.718 1.00 34.19 163 SER A C 1
ATOM 1275 O O . SER A 1 163 ? 5.018 -1.357 -22.721 1.00 34.19 163 SER A O 1
ATOM 1277 N N . LYS A 1 164 ? 5.590 -1.326 -24.895 1.00 32.72 164 LYS A N 1
ATOM 1278 C CA . LYS A 1 164 ? 5.343 0.086 -25.203 1.00 32.72 164 LYS A CA 1
ATOM 1279 C C . LYS A 1 164 ? 3.937 0.527 -24.737 1.00 32.72 164 LYS A C 1
ATOM 1281 O O . LYS A 1 164 ? 2.990 -0.244 -24.860 1.00 32.72 164 LYS A O 1
ATOM 1286 N N . HIS A 1 165 ? 3.828 1.789 -24.301 1.00 33.62 165 HIS A N 1
ATOM 1287 C CA . HIS A 1 165 ? 2.630 2.649 -24.154 1.00 33.62 165 HIS A CA 1
ATOM 1288 C C . HIS A 1 165 ? 2.295 3.147 -22.731 1.00 33.62 165 HIS A C 1
ATOM 1290 O O . HIS A 1 165 ? 2.259 2.388 -21.768 1.00 33.62 165 HIS A O 1
ATOM 1296 N N . ASN A 1 166 ? 2.049 4.466 -22.664 1.00 35.66 166 ASN A N 1
ATOM 1297 C CA . ASN A 1 166 ? 1.569 5.243 -21.516 1.00 35.66 166 ASN A CA 1
ATOM 1298 C C . ASN A 1 166 ? 0.367 4.573 -20.839 1.00 35.66 166 ASN A C 1
ATOM 1300 O O . ASN A 1 166 ? -0.554 4.138 -21.526 1.00 35.66 166 ASN A O 1
ATOM 1304 N N . THR A 1 167 ? 0.406 4.551 -19.505 1.00 38.16 167 THR A N 1
ATOM 1305 C CA . THR A 1 167 ? -0.657 4.131 -18.576 1.00 38.16 167 THR A CA 1
ATOM 1306 C C . THR A 1 167 ? -1.312 2.799 -18.946 1.00 38.16 167 THR A C 1
ATOM 1308 O O . THR A 1 167 ? -2.354 2.740 -19.590 1.00 38.16 167 THR A O 1
ATOM 1311 N N . LEU A 1 168 ? -0.685 1.704 -18.516 1.00 38.91 168 LEU A N 1
ATOM 1312 C CA . LEU A 1 168 ? -1.247 0.363 -18.634 1.00 38.91 168 LEU A CA 1
ATOM 1313 C C . LEU A 1 168 ? -1.751 -0.093 -17.269 1.00 38.91 168 LEU A C 1
ATOM 1315 O O . LEU A 1 168 ? -0.974 -0.541 -16.433 1.00 38.91 168 LEU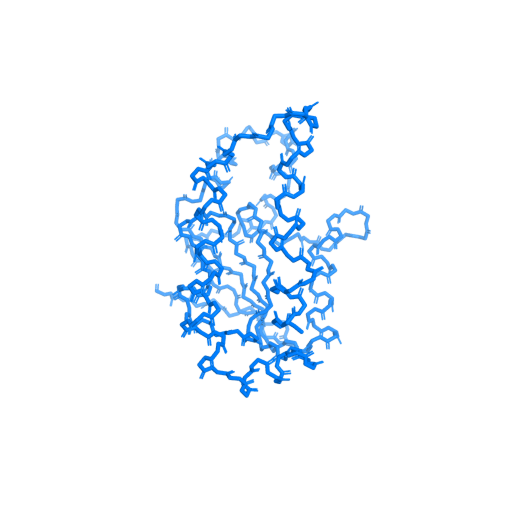 A O 1
ATOM 1319 N N . THR A 1 169 ? -3.059 0.032 -17.076 1.00 39.66 169 THR A N 1
ATOM 1320 C CA . THR A 1 169 ? -3.840 -0.687 -16.071 1.00 39.66 169 THR A CA 1
ATOM 1321 C C . THR A 1 169 ? -3.840 -2.160 -16.489 1.00 39.66 169 THR A C 1
ATOM 1323 O O . THR A 1 169 ? -4.571 -2.544 -17.405 1.00 39.66 169 THR A O 1
ATOM 1326 N N . TYR A 1 170 ? -2.971 -2.986 -15.903 1.00 43.09 170 TYR A N 1
ATOM 1327 C CA . TYR A 1 170 ? -3.023 -4.435 -16.129 1.00 43.09 170 TYR A CA 1
ATOM 1328 C C . TYR A 1 170 ? -3.954 -5.055 -15.103 1.00 43.09 170 TYR A C 1
ATOM 1330 O O . TYR A 1 170 ? -3.670 -4.979 -13.911 1.00 43.09 170 TYR A O 1
ATOM 1338 N N . HIS A 1 171 ? -5.039 -5.666 -15.572 1.00 39.34 171 HIS A N 1
ATOM 1339 C CA . HIS A 1 171 ? -5.920 -6.475 -14.747 1.00 39.34 171 HIS A CA 1
ATOM 1340 C C . HIS A 1 171 ? -5.564 -7.949 -14.963 1.00 39.34 171 HIS A C 1
ATOM 1342 O O . HIS A 1 171 ? -5.831 -8.504 -16.031 1.00 39.34 171 HIS A O 1
ATOM 1348 N N . LEU A 1 172 ? -4.953 -8.586 -13.965 1.00 38.22 172 LEU A N 1
ATOM 1349 C CA . LEU A 1 172 ? -4.764 -10.039 -13.937 1.00 38.22 172 LEU A CA 1
ATOM 1350 C C . LEU A 1 172 ? -6.008 -10.655 -13.293 1.00 38.22 172 LEU A C 1
ATOM 1352 O O . LEU A 1 172 ? -6.224 -10.496 -12.093 1.00 38.22 172 LEU A O 1
ATOM 1356 N N . LYS A 1 173 ?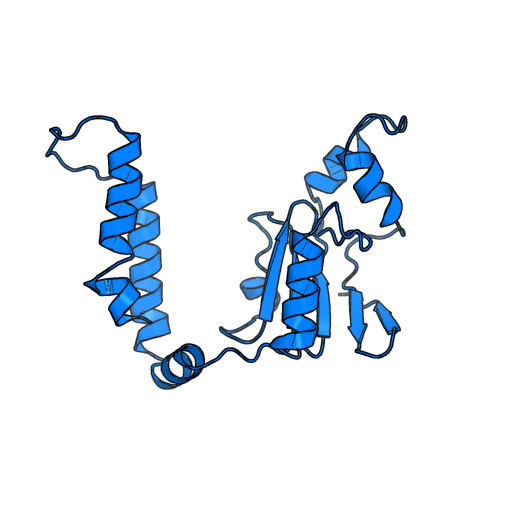 -6.853 -11.319 -14.089 1.00 34.47 173 LYS A N 1
ATOM 1357 C CA . LYS A 1 173 ? -7.867 -12.234 -13.537 1.00 34.47 173 LYS A CA 1
ATOM 1358 C C . LYS A 1 173 ? -7.196 -13.568 -13.217 1.00 34.47 173 LYS A C 1
ATOM 1360 O O . LYS A 1 173 ? -6.273 -13.959 -13.931 1.00 34.47 173 LYS A O 1
ATOM 1365 N N . SER A 1 174 ? -7.695 -14.283 -12.206 1.00 37.75 174 SER A N 1
ATOM 1366 C CA . SER A 1 174 ? -7.219 -15.578 -11.663 1.00 37.75 174 SER A CA 1
ATOM 1367 C C . SER A 1 174 ? -7.046 -16.745 -12.664 1.00 37.75 174 SER A C 1
ATOM 1369 O O . SER A 1 174 ? -6.802 -17.883 -12.273 1.00 37.75 174 SER A O 1
ATOM 1371 N N . ARG A 1 175 ? -7.132 -16.484 -13.971 1.00 34.16 175 ARG A N 1
ATOM 1372 C CA . ARG A 1 175 ? -6.907 -17.409 -15.081 1.00 34.16 175 ARG A CA 1
ATOM 1373 C C . ARG A 1 175 ? -5.958 -16.803 -16.120 1.00 34.16 175 ARG A C 1
ATOM 1375 O O . ARG A 1 175 ? -6.401 -16.573 -17.234 1.00 34.16 175 ARG A O 1
ATOM 1382 N N . ASN A 1 176 ? -4.697 -16.505 -15.779 1.00 35.22 176 ASN A N 1
ATOM 1383 C CA . ASN A 1 176 ? -3.628 -16.142 -16.740 1.00 35.22 176 ASN A CA 1
ATOM 1384 C C . ASN A 1 176 ? -4.054 -15.204 -17.900 1.00 35.22 176 ASN A C 1
ATOM 1386 O O . ASN A 1 176 ? -3.582 -15.331 -19.029 1.00 35.22 176 ASN A O 1
ATOM 1390 N N . GLN A 1 177 ? -4.968 -14.267 -17.646 1.00 31.20 177 GLN A N 1
ATOM 1391 C CA . GLN A 1 177 ? -5.509 -13.366 -18.660 1.00 31.20 177 GLN A CA 1
ATOM 1392 C C . GLN A 1 177 ? -5.196 -11.938 -18.239 1.00 31.20 177 GLN A C 1
ATOM 1394 O O . GLN A 1 177 ? -5.704 -11.447 -17.230 1.00 31.20 177 GLN A O 1
ATOM 1399 N N . TYR A 1 178 ? -4.339 -11.295 -19.030 1.00 37.31 178 TYR A N 1
ATOM 1400 C CA . TYR A 1 178 ? -4.041 -9.874 -18.944 1.00 37.31 178 TYR A CA 1
ATOM 1401 C C . TYR A 1 178 ? -5.107 -9.117 -19.732 1.00 37.31 178 TYR A C 1
ATOM 1403 O O . TYR A 1 178 ? -5.168 -9.233 -20.956 1.00 37.31 178 TYR A O 1
ATOM 1411 N N . VAL A 1 179 ? -5.939 -8.329 -19.054 1.00 36.59 179 VAL A N 1
ATOM 1412 C CA . VAL A 1 179 ? -6.862 -7.410 -19.731 1.00 36.59 179 VAL A CA 1
ATOM 1413 C C . VAL A 1 179 ? -6.287 -6.001 -19.647 1.00 36.59 179 VAL A C 1
ATOM 1415 O O . VAL A 1 179 ? -6.048 -5.480 -18.558 1.00 36.59 179 VAL A O 1
ATOM 1418 N N . LYS A 1 180 ? -6.038 -5.399 -20.813 1.00 38.12 180 LYS A N 1
ATOM 1419 C CA . LYS A 1 180 ? -5.600 -4.007 -20.954 1.00 38.12 180 LYS A CA 1
ATOM 1420 C C . LYS A 1 180 ? -6.828 -3.097 -20.942 1.00 38.12 180 LYS A C 1
ATOM 1422 O O . LYS A 1 180 ? -7.605 -3.122 -21.892 1.00 38.12 180 LYS A O 1
ATOM 1427 N N . GLY A 1 181 ? -6.984 -2.290 -19.896 1.00 39.00 181 GLY A N 1
ATOM 1428 C CA . GLY A 1 181 ? -7.955 -1.191 -19.870 1.00 39.00 181 GLY A CA 1
ATOM 1429 C C . GLY A 1 181 ? -7.320 0.109 -20.370 1.00 39.00 181 GLY A C 1
ATOM 1430 O O . GLY A 1 181 ? -6.182 0.405 -20.007 1.00 39.00 181 GLY A O 1
ATOM 1431 N N . LYS A 1 182 ? -8.028 0.875 -21.208 1.00 29.17 182 LYS A N 1
ATOM 1432 C CA . LYS A 1 182 ? -7.732 2.300 -21.442 1.00 29.17 182 LYS A CA 1
ATOM 1433 C C . LYS A 1 182 ? -8.627 3.114 -20.502 1.00 29.17 182 LYS A C 1
ATOM 1435 O O . LYS A 1 182 ? -9.822 2.835 -20.460 1.00 29.17 182 LYS A O 1
ATOM 1440 N N . LEU A 1 183 ? -8.043 4.066 -19.777 1.00 33.88 183 LEU A N 1
ATOM 1441 C CA . LEU A 1 183 ? -8.767 5.201 -19.195 1.00 33.88 183 LEU A CA 1
ATOM 1442 C C . LEU A 1 183 ? -8.753 6.345 -20.210 1.00 33.88 183 LEU A C 1
ATOM 1444 O O . LEU A 1 183 ? -7.688 6.517 -20.854 1.00 33.88 183 LEU A O 1
#

Radius of gyration: 20.37 Å; chains: 1; bounding box: 45×41×54 Å

InterPro domains:
  IPR001765 Carbonic anhydrase [PF00484] (70-148)
  IPR001765 Carbonic anhydrase [PTHR11002] (28-149)
  IPR001765 Carbonic anhydrase [SM00947] (62-179)
  IPR015892 Carbonic anhydrase, prokaryotic-like, conserved site [PS00704] (74-81)
  IPR036874 Carbonic anhydrase superfamily [G3DSA:3.40.1050.10] (28-177)
  IPR036874 Carbonic anhydrase superfamily [SSF53056] (33-160)

Secondary structure (DSSP, 8-state):
-HHHHHHTTHHHHHHHHHHTTS--TT--S----HHHHHHHHHHHHHIIIIITT-HHHHHHHTT----SEEEEEE--TT--HHHHTTPPTTTEEEEEEGGG--PPP-SSS-HHHHHHHHIIIIIS--SEEEEE--TT-HHHHHHHHS-TTS-SHHHHHHTTT--S-S--EEEEETTTEEEEE--

Foldseek 3Di:
DVCCCPPPDPLVVLVVVVVVVVPDPPPPDDPPDVVSVVVVVVVVCCCPVPVVVCVPVVVVVVVHAQAQEEEQEEPDPVDDPCVVVVDDPRHYDYDYYQQSAQFDDDPVPPVPNVVSVCCCCVPNVHFKYWRWGDPPRPLVVVLVPDDCPPPDPSVVRVVVVDDDDGTFTWIDGPPRDTDTDDD

pLDDT: mean 74.01, std 21.53, range [29.17, 97.69]

Sequence (183 aa):
MAQELTSNGFIPHLKKLLREKDGDEEAVGQLQDPAVEKIVDGFMSFKTVIFDQHPDIFNQLAKEQKPKFLVFACSDSRVSPSHVLDFHLGEAFMARNIANLVPAFNQLRYSDAGAVIEYAVSQLKVENILVMGQNKCGGINRLMELPGDGSTTLLLYLLRTRSKHNTLTYHLKSRNQYVKGKL